Protein AF-A0A3D0LBS7-F1 (afdb_monomer_lite)

Sequence (267 aa):
MDGKKPVWIAVLKYVLGAALISAALIHTALFFISEIQNENATRRTVATLDVTDPLCVLLNHISMRQYNVAIEEIERIQSNANIPSSVKAYLRHFSAYYNEKTGRKKRKSDQTVGALFFIYYASDVKNYLASQKIPESEICGWTEIIPYCCIVDFEENPKNNKSKNKERFNLCEQYLDSFVRGNSSVSEKGANIICLDVQAMCKSNPQKDQYLAQVVSQVDSFRNDFSRQLGEGGTFVRQRNYLENIRTWSVKKKNKSHPGKFPEYIA

Radius of gyration: 24.28 Å; chains: 1; bounding box: 77×58×54 Å

Secondary structure (DSSP, 8-state):
------HHHHHHHHHHHHHHHHHHHHHHHHHHHHHHHHHHHHHHHHTTS----HHHHHHHHHHTT-HHHHHHHHHHHHT-TTS-HHHHHHHHHHHHHHHHHTTSS----S----HHHHHHTHHHHHHHHHHTT--HHHHHHHHTHHHHHHHHTTTT-----HHHHHHHHHHHHHHHHHHTTT-SS--HHHHHHHHHHHHHHHHH-TT-HHHHHHHHHHHHHHHHHTHHHHSTT-S-HHHHHHHHHHHHHHHHHHH-S---PPPPP--

Structure (mmCIF, N/CA/C/O backbone):
data_AF-A0A3D0LBS7-F1
#
_entry.id   AF-A0A3D0LBS7-F1
#
loop_
_atom_site.group_PDB
_atom_site.id
_atom_site.type_symbol
_atom_site.label_atom_id
_atom_site.label_alt_id
_atom_site.label_comp_id
_atom_site.label_asym_id
_atom_site.label_entity_id
_atom_site.label_seq_id
_atom_site.pdbx_PDB_ins_code
_atom_site.Cartn_x
_atom_site.Cartn_y
_atom_site.Cartn_z
_atom_site.occupancy
_atom_site.B_iso_or_equiv
_atom_site.auth_seq_id
_atom_site.auth_comp_id
_atom_site.auth_asym_id
_atom_site.auth_atom_id
_atom_site.pdbx_PDB_model_num
ATOM 1 N N . MET A 1 1 ? 55.088 43.759 30.169 1.00 37.84 1 MET A N 1
ATOM 2 C CA . MET A 1 1 ? 54.337 43.975 28.913 1.00 37.84 1 MET A CA 1
ATOM 3 C C . MET A 1 1 ? 53.028 43.219 29.040 1.00 37.84 1 MET A C 1
ATOM 5 O O . MET A 1 1 ? 52.992 42.022 28.789 1.00 37.84 1 MET A O 1
ATOM 9 N N . ASP A 1 2 ? 51.992 43.895 29.537 1.00 41.34 2 ASP A N 1
ATOM 10 C CA . ASP A 1 2 ? 50.697 43.276 29.825 1.00 41.34 2 ASP A CA 1
ATOM 11 C C . ASP A 1 2 ? 49.879 43.083 28.547 1.00 41.34 2 ASP A C 1
ATOM 13 O O . ASP A 1 2 ? 49.516 44.035 27.853 1.00 41.34 2 ASP A O 1
ATOM 17 N N . GLY A 1 3 ? 49.595 41.816 28.243 1.00 51.38 3 GLY A N 1
ATOM 18 C CA . GLY A 1 3 ? 48.806 41.375 27.101 1.00 51.38 3 GLY A CA 1
ATOM 19 C C . GLY A 1 3 ? 47.325 41.702 27.262 1.00 51.38 3 GLY A C 1
ATOM 20 O O . GLY A 1 3 ? 46.529 40.858 27.674 1.00 51.38 3 GLY A O 1
ATOM 21 N N . LYS A 1 4 ? 46.923 42.916 26.883 1.00 55.88 4 LYS A N 1
ATOM 22 C CA . LYS A 1 4 ? 45.507 43.242 26.681 1.00 55.88 4 LYS A CA 1
ATOM 23 C C . LYS A 1 4 ? 45.050 42.655 25.342 1.00 55.88 4 LYS A C 1
ATOM 25 O O . LYS A 1 4 ? 45.388 43.172 24.281 1.00 55.88 4 LYS A O 1
ATOM 30 N N . LYS A 1 5 ? 44.287 41.554 25.387 1.00 60.12 5 LYS A N 1
ATOM 31 C CA . LYS A 1 5 ? 43.591 41.015 24.204 1.00 60.12 5 LYS A CA 1
ATOM 32 C C . LYS A 1 5 ? 42.670 42.102 23.620 1.00 60.12 5 LYS A C 1
ATOM 34 O O . LYS A 1 5 ? 41.980 42.770 24.392 1.00 60.12 5 LYS A O 1
ATOM 39 N N . PRO A 1 6 ? 42.640 42.296 22.290 1.00 60.94 6 PRO A N 1
ATOM 40 C CA . PRO A 1 6 ? 41.929 43.414 21.684 1.00 60.94 6 PRO A CA 1
ATOM 41 C C . PRO A 1 6 ? 40.413 43.276 21.865 1.00 60.94 6 PRO A C 1
ATOM 43 O O . PRO A 1 6 ? 39.818 42.254 21.519 1.00 60.94 6 PRO A O 1
ATOM 46 N N . VAL A 1 7 ? 39.798 44.344 22.383 1.00 61.47 7 VAL A N 1
ATOM 47 C CA . VAL A 1 7 ? 38.357 44.514 22.665 1.00 61.47 7 VAL A CA 1
ATOM 48 C C . VAL A 1 7 ? 37.470 44.094 21.482 1.00 61.47 7 VAL A C 1
ATOM 50 O O . VAL A 1 7 ? 36.400 43.523 21.675 1.00 61.47 7 VAL A O 1
ATOM 53 N N . TRP A 1 8 ? 37.959 44.266 20.253 1.00 55.12 8 TRP A N 1
ATOM 54 C CA . TRP A 1 8 ? 37.287 43.853 19.019 1.00 55.12 8 TRP A CA 1
ATOM 55 C C . TRP A 1 8 ? 36.959 42.353 18.950 1.00 55.12 8 TRP A C 1
ATOM 57 O O . TRP A 1 8 ? 35.917 41.986 18.416 1.00 55.12 8 TRP A O 1
ATOM 67 N N . ILE A 1 9 ? 37.773 41.476 19.553 1.00 63.25 9 ILE A N 1
ATOM 68 C CA . ILE A 1 9 ? 37.496 40.027 19.594 1.00 63.25 9 ILE A CA 1
ATOM 69 C C . ILE A 1 9 ? 36.310 39.719 20.521 1.00 63.25 9 ILE A C 1
ATOM 71 O O . ILE A 1 9 ? 35.535 38.801 20.249 1.00 63.25 9 ILE A O 1
ATOM 75 N N . ALA A 1 10 ? 36.146 40.476 21.610 1.00 61.91 10 ALA A N 1
ATOM 76 C CA . ALA A 1 10 ? 35.020 40.307 22.528 1.00 61.91 10 ALA A CA 1
ATOM 77 C C . ALA A 1 10 ? 33.705 40.789 21.896 1.00 61.91 10 ALA A C 1
ATOM 79 O O . ALA A 1 10 ? 32.697 40.089 21.981 1.00 61.91 10 ALA A O 1
ATOM 80 N N . VAL A 1 11 ? 33.740 41.922 21.187 1.00 64.12 11 VAL A N 1
ATOM 81 C CA . VAL A 1 11 ? 32.590 42.448 20.433 1.00 64.12 11 VAL A CA 1
ATOM 82 C C . VAL A 1 11 ? 32.170 41.473 19.330 1.00 64.12 11 VAL A C 1
ATOM 84 O O . VAL A 1 11 ? 30.993 41.139 19.225 1.00 64.12 11 VAL A O 1
ATOM 87 N N . LEU A 1 12 ? 33.128 40.934 18.567 1.00 63.06 12 LEU A N 1
ATOM 88 C CA . LEU A 1 12 ? 32.852 39.968 17.501 1.00 63.06 12 LEU A CA 1
ATOM 89 C C . LEU A 1 12 ? 32.171 38.697 18.038 1.00 63.06 12 LEU A C 1
ATOM 91 O O . LEU A 1 12 ? 31.188 38.234 17.464 1.00 63.06 12 LEU A O 1
ATOM 95 N N . LYS A 1 13 ? 32.637 38.163 19.176 1.00 65.69 13 LYS A N 1
ATOM 96 C CA . LYS A 1 13 ? 32.009 37.005 19.837 1.00 65.69 13 LYS A CA 1
ATOM 97 C C . LYS A 1 13 ? 30.583 37.295 20.300 1.00 65.69 13 LYS A C 1
ATOM 99 O O . LYS A 1 13 ? 29.730 36.419 20.188 1.00 65.69 13 LYS A O 1
ATOM 104 N N . TYR A 1 14 ? 30.324 38.501 20.799 1.00 64.56 14 TYR A N 1
ATOM 105 C CA . TYR A 1 14 ? 28.993 38.899 21.254 1.00 64.56 14 TYR A CA 1
ATOM 106 C C . TYR A 1 14 ? 28.011 39.022 20.081 1.00 64.56 14 TYR A C 1
ATOM 108 O O . TYR A 1 14 ? 26.901 38.500 20.148 1.00 64.56 14 TYR A O 1
ATOM 116 N N . VAL A 1 15 ? 28.450 39.624 18.970 1.00 64.06 15 VAL A N 1
ATOM 117 C CA . VAL A 1 15 ? 27.653 39.747 17.737 1.00 64.06 15 VAL A CA 1
ATOM 118 C C . VAL A 1 15 ? 27.351 38.371 17.130 1.00 64.06 15 VAL A C 1
ATOM 120 O O . VAL A 1 15 ? 26.205 38.098 16.780 1.00 64.06 15 VAL A O 1
ATOM 123 N N . LEU A 1 16 ? 28.338 37.468 17.071 1.00 64.56 16 LEU A N 1
ATOM 124 C CA . LEU A 1 16 ? 28.133 36.086 16.611 1.00 64.56 16 LEU A CA 1
ATOM 125 C C . LEU A 1 16 ? 27.196 35.291 17.531 1.00 64.56 16 LEU A C 1
ATOM 127 O O . LEU A 1 16 ? 26.336 34.562 17.041 1.00 64.56 16 LEU A O 1
ATOM 131 N N . GLY A 1 17 ? 27.327 35.446 18.851 1.00 63.62 17 GLY A N 1
ATOM 132 C CA . GLY A 1 17 ? 26.437 34.807 19.822 1.00 63.62 17 GLY A CA 1
ATOM 133 C C . GLY A 1 17 ? 24.986 35.274 19.681 1.00 63.62 17 GLY A C 1
ATOM 134 O O . GLY A 1 17 ? 24.076 34.449 19.627 1.00 63.62 17 GLY A O 1
ATOM 135 N N . ALA A 1 18 ? 24.767 36.584 19.539 1.00 64.69 18 ALA A N 1
ATOM 136 C CA . ALA A 1 18 ? 23.437 37.157 19.332 1.00 64.69 18 ALA A CA 1
ATOM 137 C C . ALA A 1 18 ? 22.804 36.711 18.000 1.00 64.69 18 ALA A C 1
ATOM 139 O O . ALA A 1 18 ? 21.609 36.406 17.954 1.00 64.69 18 ALA A O 1
ATOM 140 N N . ALA A 1 19 ? 23.600 36.606 16.930 1.00 65.25 19 ALA A N 1
ATOM 141 C CA . ALA A 1 19 ? 23.141 36.100 15.638 1.00 65.25 19 ALA A CA 1
ATOM 142 C C . ALA A 1 19 ? 22.725 34.619 15.705 1.00 65.25 19 ALA A C 1
ATOM 144 O O . ALA A 1 19 ? 21.688 34.248 15.157 1.00 65.25 19 ALA A O 1
ATOM 145 N N . LEU A 1 20 ? 23.482 33.782 16.426 1.00 67.31 20 LEU A N 1
ATOM 146 C CA . LEU A 1 20 ? 23.159 32.362 16.621 1.00 67.31 20 LEU A CA 1
ATOM 147 C C . LEU A 1 20 ? 21.874 32.160 17.435 1.00 67.31 20 LEU A C 1
ATOM 149 O O . LEU A 1 20 ? 21.044 31.330 17.067 1.00 67.31 20 LEU A O 1
ATOM 153 N N . ILE A 1 21 ? 21.674 32.940 18.502 1.00 70.12 21 ILE A N 1
ATOM 154 C CA . ILE A 1 21 ? 20.443 32.892 19.309 1.00 70.12 21 ILE A CA 1
ATOM 155 C C . ILE A 1 21 ? 19.236 33.341 18.476 1.00 70.12 21 ILE A C 1
ATOM 157 O O . ILE A 1 21 ? 18.186 32.701 18.509 1.00 70.12 21 ILE A O 1
ATOM 161 N N . SER A 1 22 ? 19.397 34.396 17.673 1.00 70.00 22 SER A N 1
ATOM 162 C CA . SER A 1 22 ? 18.339 34.889 16.784 1.00 70.00 22 SER A CA 1
ATOM 163 C C . SER A 1 22 ? 17.971 33.854 15.716 1.00 70.00 22 SER A C 1
ATOM 165 O O . SER A 1 22 ? 16.792 33.604 15.482 1.00 70.00 22 SER A O 1
ATOM 167 N N . ALA A 1 23 ? 18.962 33.184 15.117 1.00 68.50 23 ALA A N 1
ATOM 168 C CA . ALA A 1 23 ? 18.728 32.105 14.160 1.00 68.50 23 ALA A CA 1
ATOM 169 C C . ALA A 1 23 ? 18.007 30.904 14.798 1.00 68.50 23 ALA A C 1
ATOM 171 O O . ALA A 1 23 ? 17.088 30.352 14.194 1.00 68.50 23 ALA A O 1
ATOM 172 N N . ALA A 1 24 ? 18.365 30.531 16.032 1.00 67.69 24 ALA A N 1
ATOM 173 C CA . ALA A 1 24 ? 17.695 29.460 16.771 1.00 67.69 24 ALA A CA 1
ATOM 174 C C . ALA A 1 24 ? 16.236 29.805 17.120 1.00 67.69 24 ALA A C 1
ATOM 176 O O . ALA A 1 24 ? 15.355 28.950 17.009 1.00 67.69 24 ALA A O 1
ATOM 177 N N . LEU A 1 25 ? 15.956 31.061 17.484 1.00 70.00 25 LEU A N 1
ATOM 178 C CA . LEU A 1 25 ? 14.594 31.545 17.730 1.00 70.00 25 LEU A CA 1
ATOM 179 C C . LEU A 1 25 ? 13.752 31.553 16.450 1.00 70.00 25 LEU A C 1
ATOM 181 O O . LEU A 1 25 ? 12.615 31.090 16.473 1.00 70.00 25 LEU A O 1
ATOM 185 N N . ILE A 1 26 ? 14.318 32.001 15.325 1.00 71.12 26 ILE A N 1
ATOM 186 C CA . ILE A 1 26 ? 13.647 31.968 14.017 1.00 71.12 26 ILE A CA 1
ATOM 187 C C . ILE A 1 26 ? 13.360 30.524 13.595 1.00 71.12 26 ILE A C 1
ATOM 189 O O . ILE A 1 26 ? 12.259 30.230 13.140 1.00 71.12 26 ILE A O 1
ATOM 193 N N . HIS A 1 27 ? 14.312 29.605 13.781 1.00 64.81 27 HIS A N 1
ATOM 194 C CA . HIS A 1 27 ? 14.120 28.194 13.446 1.00 64.81 27 HIS A CA 1
ATOM 195 C C . HIS A 1 27 ? 13.020 27.548 14.299 1.00 64.81 27 HIS A C 1
ATOM 197 O O . HIS A 1 27 ? 12.149 26.865 13.768 1.00 64.81 27 HIS A O 1
ATOM 203 N N . THR A 1 28 ? 13.007 27.832 15.604 1.00 64.94 28 THR A N 1
ATOM 204 C CA . THR A 1 28 ? 11.958 27.369 16.525 1.00 64.94 28 THR A CA 1
ATOM 205 C C . THR A 1 28 ? 10.588 27.952 16.156 1.00 64.94 28 THR A C 1
ATOM 207 O O . THR A 1 28 ? 9.598 27.228 16.124 1.00 64.94 28 THR A O 1
ATOM 210 N N . ALA A 1 29 ? 10.514 29.239 15.807 1.00 60.56 29 ALA A N 1
ATOM 211 C CA . ALA A 1 29 ? 9.271 29.875 15.372 1.00 60.56 29 ALA A CA 1
ATOM 212 C C . ALA A 1 29 ? 8.751 29.289 14.049 1.00 60.56 29 ALA A C 1
ATOM 214 O O . ALA A 1 29 ? 7.560 29.020 13.926 1.00 60.56 29 ALA A O 1
ATOM 215 N N . LEU A 1 30 ? 9.634 29.036 13.078 1.00 61.16 30 LEU A N 1
ATOM 216 C CA . LEU A 1 30 ? 9.278 28.374 11.820 1.00 61.16 30 LEU A CA 1
ATOM 217 C C . LEU A 1 30 ? 8.793 26.937 12.047 1.00 61.16 30 LEU A C 1
ATOM 219 O O . LEU A 1 30 ? 7.842 26.518 11.392 1.00 61.16 30 LEU A O 1
ATOM 223 N N . PHE A 1 31 ? 9.395 26.210 12.993 1.00 66.88 31 PHE A N 1
ATOM 224 C CA . PHE A 1 31 ? 8.938 24.881 13.397 1.00 66.88 31 PHE A CA 1
ATOM 225 C C . PHE A 1 31 ? 7.508 24.926 13.956 1.00 66.88 31 PHE A C 1
ATOM 227 O O . PHE A 1 31 ? 6.638 24.230 13.440 1.00 66.88 31 PHE A O 1
ATOM 234 N N . PHE A 1 32 ? 7.224 25.816 14.914 1.00 58.41 32 PHE A N 1
ATOM 235 C CA . PHE A 1 32 ? 5.872 25.974 15.466 1.00 58.41 32 PHE A CA 1
ATOM 236 C C . PHE A 1 32 ? 4.853 26.458 14.426 1.00 58.41 32 PHE A C 1
ATOM 238 O O . PHE A 1 32 ? 3.722 25.984 14.410 1.00 58.41 32 PHE A O 1
ATOM 245 N N . ILE A 1 33 ? 5.233 27.369 13.523 1.00 61.31 33 ILE A N 1
ATOM 246 C CA . ILE A 1 33 ? 4.356 27.808 12.426 1.00 61.31 33 ILE A CA 1
ATOM 247 C C . ILE A 1 33 ? 4.050 26.636 11.488 1.00 61.31 33 ILE A C 1
ATOM 249 O O . ILE A 1 33 ? 2.899 26.470 11.092 1.00 61.31 33 ILE A O 1
ATOM 253 N N . SER A 1 34 ? 5.043 25.803 11.166 1.00 51.00 34 SER A N 1
ATOM 254 C CA . SER A 1 34 ? 4.849 24.589 10.369 1.00 51.00 34 SER A CA 1
ATOM 255 C C . SER A 1 34 ? 3.929 23.588 11.073 1.00 51.00 34 SER A C 1
ATOM 257 O O . SER A 1 34 ? 3.099 22.964 10.417 1.00 51.00 34 SER A O 1
ATOM 259 N N . GLU A 1 35 ? 4.050 23.439 12.391 1.00 56.78 35 GLU A N 1
ATOM 260 C CA . GLU A 1 35 ? 3.221 22.541 13.201 1.00 56.78 35 GLU A CA 1
ATOM 261 C C . GLU A 1 35 ? 1.763 23.031 13.259 1.00 56.78 35 GLU A C 1
ATOM 263 O O . GLU A 1 35 ? 0.843 22.278 12.946 1.00 56.78 35 GLU A O 1
ATOM 268 N N . ILE A 1 36 ? 1.549 24.332 13.490 1.00 52.81 36 ILE A N 1
ATOM 269 C CA . ILE A 1 36 ? 0.225 24.978 13.470 1.00 52.81 36 ILE A CA 1
ATOM 270 C C . ILE A 1 36 ? -0.402 24.937 12.067 1.00 52.81 36 ILE A C 1
ATOM 272 O O . ILE A 1 36 ? -1.610 24.742 11.921 1.00 52.81 36 ILE A O 1
ATOM 276 N N . GLN A 1 37 ? 0.387 25.130 11.007 1.00 47.88 37 GLN A N 1
ATOM 277 C CA . GLN A 1 37 ? -0.099 25.004 9.631 1.00 47.88 37 GLN A CA 1
ATOM 278 C C . GLN A 1 37 ? -0.490 23.562 9.304 1.00 47.88 37 GLN A C 1
ATOM 280 O O . GLN A 1 37 ? -1.509 23.359 8.646 1.00 47.88 37 GLN A O 1
ATOM 285 N N . ASN A 1 38 ? 0.257 22.576 9.804 1.00 47.78 38 ASN A N 1
ATOM 286 C CA . ASN A 1 38 ? -0.073 21.163 9.652 1.00 47.78 38 ASN A CA 1
ATOM 287 C C . ASN A 1 38 ? -1.357 20.799 10.416 1.00 47.78 38 ASN A C 1
ATOM 289 O O . ASN A 1 38 ? -2.246 20.164 9.852 1.00 47.78 38 ASN A O 1
ATOM 293 N N . GLU A 1 39 ? -1.527 21.273 11.654 1.00 48.91 39 GLU A N 1
ATOM 294 C CA . GLU A 1 39 ? -2.769 21.099 12.422 1.00 48.91 39 GLU A CA 1
ATOM 295 C C . GLU A 1 39 ? -3.977 21.765 11.745 1.00 48.91 39 GLU A C 1
ATOM 297 O O . GLU A 1 39 ? -5.060 21.183 11.678 1.00 48.91 39 GLU A O 1
ATOM 302 N N . ASN A 1 40 ? -3.812 22.969 11.193 1.00 38.88 40 ASN A N 1
ATOM 303 C CA . ASN A 1 40 ? -4.892 23.676 10.502 1.00 38.88 40 ASN A CA 1
ATOM 304 C C . ASN A 1 40 ? -5.228 23.060 9.138 1.00 38.88 40 ASN A C 1
ATOM 306 O O . ASN A 1 40 ? -6.402 23.016 8.765 1.00 38.88 40 ASN A O 1
ATOM 310 N N . ALA A 1 41 ? -4.228 22.564 8.405 1.00 40.41 41 ALA A N 1
ATOM 311 C CA . ALA A 1 41 ? -4.445 21.772 7.200 1.00 40.41 41 ALA A CA 1
ATOM 312 C C . ALA A 1 41 ? -5.220 20.496 7.547 1.00 40.41 41 ALA A C 1
ATOM 314 O O . ALA A 1 41 ? -6.238 20.229 6.921 1.00 40.41 41 ALA A O 1
ATOM 315 N N . THR A 1 42 ? -4.824 19.816 8.626 1.00 44.25 42 THR A N 1
ATOM 316 C CA . THR A 1 42 ? -5.480 18.617 9.165 1.00 44.25 42 THR A CA 1
ATOM 317 C C . THR A 1 42 ? -6.940 18.863 9.534 1.00 44.25 42 THR A C 1
ATOM 319 O O . THR A 1 42 ? -7.812 18.099 9.132 1.00 44.25 42 THR A O 1
ATOM 322 N N . ARG A 1 43 ? -7.251 19.953 10.249 1.00 38.19 43 ARG A N 1
ATOM 323 C CA . ARG A 1 43 ? -8.645 20.299 10.582 1.00 38.19 43 ARG A CA 1
ATOM 324 C C . ARG A 1 43 ? -9.489 20.581 9.337 1.00 38.19 43 ARG A C 1
ATOM 326 O O . ARG A 1 43 ? -10.674 20.266 9.332 1.00 38.19 43 ARG A O 1
ATOM 333 N N . ARG A 1 44 ? -8.899 21.144 8.275 1.00 39.28 44 ARG A N 1
ATOM 334 C CA . ARG A 1 44 ? -9.598 21.415 7.005 1.00 39.28 44 ARG A CA 1
ATOM 335 C C . ARG A 1 44 ? -9.822 20.154 6.165 1.00 39.28 44 ARG A C 1
ATOM 337 O O . ARG A 1 44 ? -10.888 20.032 5.566 1.00 39.28 44 ARG A O 1
ATOM 344 N N . THR A 1 45 ? -8.884 19.206 6.144 1.00 37.56 45 THR A N 1
ATOM 345 C CA . THR A 1 45 ? -9.098 17.898 5.493 1.00 37.56 45 THR A CA 1
ATOM 346 C C . THR A 1 45 ? -10.105 17.041 6.254 1.00 37.56 45 THR A C 1
ATOM 348 O O . THR A 1 45 ? -10.936 16.395 5.628 1.00 37.56 45 THR A O 1
ATOM 351 N N . VAL A 1 46 ? -10.108 17.082 7.591 1.00 39.41 46 VAL A N 1
ATOM 352 C CA . VAL A 1 46 ? -11.122 16.383 8.403 1.00 39.41 46 VAL A CA 1
ATOM 353 C C . VAL A 1 46 ? -12.520 16.987 8.206 1.00 39.41 46 VAL A C 1
ATOM 355 O O . VAL A 1 46 ? -13.494 16.252 8.198 1.00 39.41 46 VAL A O 1
ATOM 358 N N . ALA A 1 47 ? -12.638 18.298 7.974 1.00 37.94 47 ALA A N 1
ATOM 359 C CA . ALA A 1 47 ? -13.929 18.965 7.766 1.00 37.94 47 ALA A CA 1
ATOM 360 C C . ALA A 1 47 ? -14.543 18.784 6.360 1.00 37.94 47 ALA A C 1
ATOM 362 O O . ALA A 1 47 ? -15.679 19.196 6.143 1.00 37.94 47 ALA A O 1
ATOM 363 N N . THR A 1 48 ? -13.808 18.220 5.394 1.00 37.09 48 THR A N 1
ATOM 364 C CA . THR A 1 48 ? -14.302 17.985 4.016 1.00 37.09 48 THR A CA 1
ATOM 365 C C . THR A 1 48 ? -14.734 16.541 3.761 1.00 37.09 48 THR A C 1
ATOM 367 O O . THR A 1 48 ? -15.364 16.260 2.745 1.00 37.09 48 THR A O 1
ATOM 370 N N . LEU A 1 49 ? -14.458 15.646 4.707 1.00 44.62 49 LEU A N 1
ATOM 371 C CA . LEU A 1 49 ? -15.034 14.314 4.793 1.00 44.62 49 LEU A CA 1
ATOM 372 C C . LEU A 1 49 ? -16.137 14.386 5.850 1.00 44.62 49 LEU A C 1
ATOM 374 O O . LEU A 1 49 ? -15.841 14.576 7.025 1.00 44.62 49 LEU A O 1
ATOM 378 N N . ASP A 1 50 ? -17.400 14.245 5.449 1.00 46.47 50 ASP A N 1
ATOM 379 C CA . ASP A 1 50 ? -18.561 14.145 6.352 1.00 46.47 50 ASP A CA 1
ATOM 380 C C . ASP A 1 50 ? -18.554 12.783 7.081 1.00 46.47 50 ASP A C 1
ATOM 382 O O . ASP A 1 50 ? -19.485 11.985 7.009 1.00 46.47 50 ASP A O 1
ATOM 386 N N . VAL A 1 51 ? -17.417 12.441 7.690 1.00 54.72 51 VAL A N 1
ATOM 387 C CA . VAL A 1 51 ? -17.121 11.112 8.210 1.00 54.72 51 VAL A CA 1
ATOM 388 C C . VAL A 1 51 ? -16.937 11.222 9.714 1.00 54.72 51 VAL A C 1
ATOM 390 O O . VAL A 1 51 ? -15.840 11.387 10.241 1.00 54.72 51 VAL A O 1
ATOM 393 N N . THR A 1 52 ? -18.066 11.128 10.413 1.00 68.44 52 THR A N 1
ATOM 394 C CA . THR A 1 52 ? -18.145 11.110 11.879 1.00 68.44 52 THR A CA 1
ATOM 395 C C . THR A 1 52 ? -17.682 9.785 12.493 1.00 68.44 52 THR A C 1
ATOM 397 O O . THR A 1 52 ? -17.642 9.665 13.717 1.00 68.44 52 THR A O 1
ATOM 400 N N . ASP A 1 53 ? -17.380 8.765 11.679 1.00 85.44 53 ASP A N 1
ATOM 401 C CA . ASP A 1 53 ? -16.968 7.451 12.175 1.00 85.44 53 ASP A CA 1
ATOM 402 C C . ASP A 1 53 ? -15.544 7.501 12.781 1.00 85.44 53 ASP A C 1
ATOM 404 O O . ASP A 1 53 ? -14.589 7.895 12.099 1.00 85.44 53 ASP A O 1
ATOM 408 N N . PRO A 1 54 ? -15.363 7.071 14.047 1.00 87.69 54 PRO A N 1
ATOM 409 C CA . PRO A 1 54 ? -14.071 7.138 14.730 1.00 87.69 54 PRO A CA 1
ATOM 410 C C . PRO A 1 54 ? -12.946 6.358 14.042 1.00 87.69 54 PRO A C 1
ATOM 412 O O . PRO A 1 54 ? -11.786 6.765 14.125 1.00 87.69 54 PRO A O 1
ATOM 415 N N . LEU A 1 55 ? -13.253 5.245 13.362 1.00 91.31 55 LEU A N 1
ATOM 416 C CA . LEU A 1 55 ? -12.233 4.471 12.656 1.00 91.31 55 LEU A CA 1
ATOM 417 C C . LEU A 1 55 ? -11.716 5.243 11.444 1.00 91.31 55 LEU A C 1
ATOM 419 O O . LEU A 1 55 ? -10.515 5.248 11.198 1.00 91.31 55 LEU A O 1
ATOM 423 N N . CYS A 1 56 ? -12.589 5.928 10.712 1.00 88.88 56 CYS A N 1
ATOM 424 C CA . CYS A 1 56 ? -12.178 6.726 9.560 1.00 88.88 56 CYS A CA 1
ATOM 425 C C . CYS A 1 56 ? -11.308 7.921 9.965 1.00 88.88 56 CYS A C 1
ATOM 427 O O . CYS A 1 56 ? -10.286 8.176 9.328 1.00 88.88 56 CYS A O 1
ATOM 429 N N . VAL A 1 57 ? -11.647 8.605 11.065 1.00 87.75 57 VAL A N 1
ATOM 430 C CA . VAL A 1 57 ? -10.806 9.674 11.635 1.00 87.75 57 VAL A CA 1
ATOM 431 C C . VAL A 1 57 ? -9.418 9.134 11.987 1.00 87.75 57 VAL A C 1
ATOM 433 O O . VAL A 1 57 ? -8.404 9.702 11.575 1.00 87.75 57 VAL A O 1
ATOM 436 N N . LEU A 1 58 ? -9.358 7.989 12.675 1.00 92.69 58 LEU A N 1
ATOM 437 C CA . LEU A 1 58 ? -8.098 7.315 12.984 1.00 92.69 58 LEU A CA 1
ATOM 438 C C . LEU A 1 58 ? -7.300 6.984 11.712 1.00 92.69 58 LEU A C 1
ATOM 440 O O . LEU A 1 58 ? -6.110 7.291 11.624 1.00 92.69 58 LEU A O 1
ATOM 444 N N . LEU A 1 59 ? -7.935 6.345 10.730 1.00 92.50 59 LEU A N 1
ATOM 445 C CA . LEU A 1 59 ? -7.283 5.965 9.480 1.00 92.50 59 LEU A CA 1
ATOM 446 C C . LEU A 1 59 ? -6.774 7.200 8.724 1.00 92.50 59 LEU A C 1
ATOM 448 O O . LEU A 1 59 ? -5.702 7.147 8.121 1.00 92.50 59 LEU A O 1
ATOM 452 N N . ASN A 1 60 ? -7.468 8.335 8.813 1.00 89.62 60 ASN A N 1
ATOM 453 C CA . ASN A 1 60 ? -7.011 9.586 8.223 1.00 89.62 60 ASN A CA 1
ATOM 454 C C . ASN A 1 60 ? -5.720 10.079 8.893 1.00 89.62 60 ASN A C 1
ATOM 456 O O . ASN A 1 60 ? -4.747 10.371 8.196 1.00 89.62 60 ASN A O 1
ATOM 460 N N . HIS A 1 61 ? -5.656 10.078 10.230 1.00 90.06 61 HIS A N 1
ATOM 461 C CA . HIS A 1 61 ? -4.424 10.404 10.958 1.00 90.06 61 HIS A CA 1
ATOM 462 C C . HIS A 1 61 ? -3.257 9.493 10.560 1.00 90.06 61 HIS A C 1
ATOM 464 O O . HIS A 1 61 ? -2.146 9.978 10.338 1.00 90.06 61 HIS A O 1
ATOM 470 N N . ILE A 1 62 ? -3.508 8.189 10.405 1.00 91.25 62 ILE A N 1
ATOM 471 C CA . ILE A 1 62 ? -2.501 7.232 9.922 1.00 91.25 62 ILE A CA 1
ATOM 472 C C . ILE A 1 62 ? -2.050 7.599 8.502 1.00 91.25 62 ILE A C 1
ATOM 474 O O . ILE A 1 62 ? -0.850 7.646 8.238 1.00 91.25 62 ILE A O 1
ATOM 478 N N . SER A 1 63 ? -2.983 7.924 7.602 1.00 88.75 63 SER A N 1
ATOM 479 C CA . SER A 1 63 ? -2.669 8.286 6.214 1.00 88.75 63 SER A CA 1
ATOM 480 C C . SER A 1 63 ? -1.814 9.554 6.095 1.00 88.75 63 SER A C 1
ATOM 482 O O . SER A 1 63 ? -0.933 9.625 5.241 1.00 88.75 63 SER A O 1
ATOM 484 N N . MET A 1 64 ? -2.005 10.517 7.003 1.00 86.56 64 MET A N 1
ATOM 485 C CA . MET A 1 64 ? -1.209 11.747 7.094 1.00 86.56 64 MET A CA 1
ATOM 486 C C . MET A 1 64 ? 0.080 11.568 7.913 1.00 86.56 64 MET A C 1
ATOM 488 O O . MET A 1 64 ? 0.747 12.551 8.233 1.00 86.56 64 MET A O 1
ATOM 492 N N . ARG A 1 65 ? 0.431 10.327 8.283 1.00 85.62 65 ARG A N 1
ATOM 493 C CA . ARG A 1 65 ? 1.594 9.979 9.118 1.00 85.62 65 ARG A CA 1
ATOM 494 C C . ARG A 1 65 ? 1.601 10.666 10.493 1.00 85.62 65 ARG A C 1
ATOM 496 O O . ARG A 1 65 ? 2.647 10.814 11.124 1.00 85.62 65 ARG A O 1
ATOM 503 N N . GLN A 1 66 ? 0.433 11.044 11.011 1.00 86.75 66 GLN A N 1
ATOM 504 C CA . GLN A 1 66 ? 0.260 11.601 12.356 1.00 86.75 66 GLN A CA 1
ATOM 505 C C . GLN A 1 66 ? 0.172 10.483 13.393 1.00 86.75 66 GLN A C 1
ATOM 507 O O . GLN A 1 66 ? -0.801 10.349 14.135 1.00 86.75 66 GLN A O 1
ATOM 512 N N . TYR A 1 67 ? 1.201 9.642 13.436 1.00 86.00 67 TYR A N 1
ATOM 513 C CA . TYR A 1 67 ? 1.147 8.395 14.185 1.00 86.00 67 TYR A CA 1
ATOM 514 C C . TYR A 1 67 ? 0.989 8.605 15.692 1.00 86.00 67 TYR A C 1
ATOM 516 O O . TYR A 1 67 ? 0.335 7.803 16.336 1.00 86.00 67 TYR A O 1
ATOM 524 N N . ASN A 1 68 ? 1.510 9.690 16.272 1.00 84.88 68 ASN A N 1
ATOM 525 C CA . ASN A 1 68 ? 1.304 9.972 17.702 1.00 84.88 68 ASN A CA 1
ATOM 526 C C . ASN A 1 68 ? -0.182 10.145 18.027 1.00 84.88 68 ASN A C 1
ATOM 528 O O . ASN A 1 68 ? -0.691 9.480 18.923 1.00 84.88 68 ASN A O 1
ATOM 532 N N . VAL A 1 69 ? -0.866 10.969 17.232 1.00 87.94 69 VAL A N 1
ATOM 533 C CA . VAL A 1 69 ? -2.304 11.223 17.358 1.00 87.94 69 VAL A CA 1
ATOM 534 C C . VAL A 1 69 ? -3.083 9.935 17.105 1.00 87.94 69 VAL A C 1
ATOM 536 O O . VAL A 1 69 ? -3.929 9.555 17.904 1.00 87.94 69 VAL A O 1
ATOM 539 N N . ALA A 1 70 ? -2.736 9.197 16.047 1.00 89.25 70 ALA A N 1
ATOM 540 C CA . ALA A 1 70 ? -3.374 7.921 15.739 1.00 89.25 70 ALA A CA 1
ATOM 541 C C . ALA A 1 70 ? -3.261 6.906 16.892 1.00 89.25 70 ALA A C 1
ATOM 543 O O . ALA A 1 70 ? -4.204 6.173 17.169 1.00 89.25 70 ALA A O 1
ATOM 544 N N . ILE A 1 71 ? -2.124 6.854 17.590 1.00 87.44 71 ILE A N 1
ATOM 545 C CA . ILE A 1 71 ? -1.926 5.941 18.723 1.00 87.44 71 ILE A CA 1
ATOM 546 C C . ILE A 1 71 ? -2.825 6.319 19.904 1.00 87.44 71 ILE A C 1
ATOM 548 O O . ILE A 1 71 ? -3.423 5.427 20.503 1.00 87.44 71 ILE A O 1
ATOM 552 N N . GLU A 1 72 ? -2.971 7.610 20.202 1.00 86.44 72 GLU A N 1
ATOM 553 C CA . GLU A 1 72 ? -3.907 8.095 21.226 1.00 86.44 72 GLU A CA 1
ATOM 554 C C . GLU A 1 72 ? -5.366 7.789 20.849 1.00 86.44 72 GLU A C 1
ATOM 556 O O . GLU A 1 72 ? -6.149 7.329 21.681 1.00 86.44 72 GLU A O 1
ATOM 561 N N . GLU A 1 73 ? -5.736 7.961 19.577 1.00 89.44 73 GLU A N 1
ATOM 562 C CA . GLU A 1 73 ? -7.076 7.615 19.089 1.00 89.44 73 GLU A CA 1
ATOM 563 C C . GLU A 1 73 ? -7.352 6.104 19.158 1.00 89.44 73 GLU A C 1
ATOM 565 O O . GLU A 1 73 ? -8.468 5.689 19.476 1.00 89.44 73 GLU A O 1
ATOM 570 N N . ILE A 1 74 ? -6.342 5.251 18.942 1.00 90.81 74 ILE A N 1
ATOM 571 C CA . ILE A 1 74 ? -6.483 3.794 19.104 1.00 90.81 74 ILE A CA 1
ATOM 572 C C . ILE A 1 74 ? -6.872 3.434 20.537 1.00 90.81 74 ILE A C 1
ATOM 574 O O . ILE A 1 74 ? -7.690 2.527 20.720 1.00 90.81 74 ILE A O 1
ATOM 578 N N . GLU A 1 75 ? -6.314 4.120 21.540 1.00 86.44 75 GLU A N 1
ATOM 579 C CA . GLU A 1 75 ? -6.662 3.913 22.950 1.00 86.44 75 GLU A CA 1
ATOM 580 C C . GLU A 1 75 ? -8.124 4.284 23.221 1.00 86.44 75 GLU A C 1
ATOM 582 O O . GLU A 1 75 ? -8.840 3.513 23.863 1.00 86.44 75 GLU A O 1
ATOM 587 N N . ARG A 1 76 ? -8.609 5.392 22.648 1.00 86.81 76 ARG A N 1
ATOM 588 C CA . ARG A 1 76 ? -10.025 5.790 22.738 1.00 86.81 76 ARG A CA 1
ATOM 589 C C . ARG A 1 76 ? -10.952 4.809 22.023 1.00 86.81 76 ARG A C 1
ATOM 591 O O . ARG A 1 76 ? -12.017 4.477 22.532 1.00 86.81 76 ARG A O 1
ATOM 598 N N . ILE A 1 77 ? -10.540 4.276 20.875 1.00 89.12 77 ILE A N 1
ATOM 599 C CA . ILE A 1 77 ? -11.306 3.261 20.140 1.00 89.12 77 ILE A CA 1
ATOM 600 C C . ILE A 1 77 ? -11.456 1.962 20.942 1.00 89.12 77 ILE A C 1
ATOM 602 O O . ILE A 1 77 ? -12.466 1.269 20.790 1.00 89.12 77 ILE A O 1
ATOM 606 N N . GLN A 1 78 ? -10.521 1.629 21.843 1.00 89.44 78 GLN A N 1
ATOM 607 C CA . GLN A 1 78 ? -10.642 0.405 22.646 1.00 89.44 78 GLN A CA 1
ATOM 608 C C . GLN A 1 78 ? -11.920 0.383 23.495 1.00 89.44 78 GLN A C 1
ATOM 610 O O . GLN A 1 78 ? -12.545 -0.676 23.623 1.00 89.44 78 GLN A O 1
ATOM 615 N N . SER A 1 79 ? -12.345 1.533 24.023 1.00 86.19 79 SER A N 1
ATOM 616 C CA . SER A 1 79 ? -13.547 1.649 24.857 1.00 86.19 79 SER A CA 1
ATOM 617 C C . SER A 1 79 ? -14.849 1.795 24.060 1.00 86.19 79 SER A C 1
ATOM 619 O O .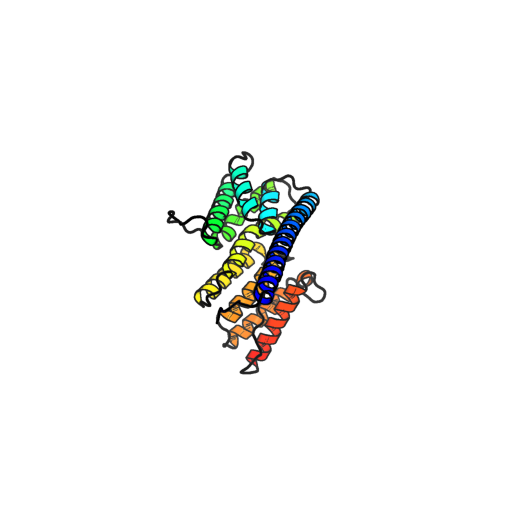 SER A 1 79 ? -15.926 1.687 24.640 1.00 86.19 79 SER A O 1
ATOM 621 N N . ASN A 1 80 ? -14.792 1.970 22.735 1.00 85.88 80 ASN A N 1
ATOM 622 C CA . ASN A 1 80 ? -15.986 2.148 21.909 1.00 85.88 80 ASN A CA 1
ATOM 623 C C . ASN A 1 80 ? -16.748 0.823 21.721 1.00 85.88 80 ASN A C 1
ATOM 625 O O . ASN A 1 80 ? -16.239 -0.102 21.088 1.00 85.88 80 ASN A O 1
ATOM 629 N N . ALA A 1 81 ? -17.972 0.716 22.243 1.00 84.00 81 ALA A N 1
ATOM 630 C CA . ALA A 1 81 ? -18.777 -0.509 22.173 1.00 84.00 81 ALA A CA 1
ATOM 631 C C . ALA A 1 81 ? -19.215 -0.901 20.747 1.00 84.00 81 ALA A C 1
ATOM 633 O O . ALA A 1 81 ? -19.463 -2.078 20.500 1.00 84.00 81 ALA A O 1
ATOM 634 N N . ASN A 1 82 ? -19.267 0.052 19.812 1.00 88.56 82 ASN A N 1
ATOM 635 C CA . ASN A 1 82 ? -19.765 -0.167 18.451 1.00 88.56 82 ASN A CA 1
ATOM 636 C C . ASN A 1 82 ? -18.706 -0.752 17.507 1.00 88.56 82 ASN A C 1
ATOM 638 O O . ASN A 1 82 ? -19.049 -1.273 16.449 1.00 88.56 82 ASN A O 1
ATOM 642 N N . ILE A 1 83 ? -17.425 -0.685 17.880 1.00 91.69 83 ILE A N 1
ATOM 643 C CA . ILE A 1 83 ? -16.330 -1.206 17.057 1.00 91.69 83 ILE A CA 1
ATOM 644 C C . ILE A 1 83 ? -16.085 -2.687 17.407 1.00 91.69 83 ILE A C 1
ATOM 646 O O . ILE A 1 83 ? -15.844 -3.002 18.580 1.00 91.69 83 ILE A O 1
ATOM 650 N N . PRO A 1 84 ? -16.088 -3.605 16.420 1.00 95.00 84 PRO A N 1
ATOM 651 C CA . PRO A 1 84 ? -15.847 -5.026 16.641 1.00 95.00 84 PRO A CA 1
ATOM 652 C C . PRO A 1 84 ? -14.505 -5.316 17.316 1.00 95.00 84 PRO A C 1
ATOM 654 O O . PRO A 1 84 ? -13.499 -4.633 17.105 1.00 95.00 84 PRO A O 1
ATOM 657 N N . SER A 1 85 ? -14.466 -6.394 18.097 1.00 94.06 85 SER A N 1
ATOM 658 C CA . SER A 1 85 ? -13.253 -6.837 18.791 1.00 94.06 85 SER A CA 1
ATOM 659 C C . SER A 1 85 ? -12.106 -7.184 17.834 1.00 94.06 85 SER A C 1
ATOM 661 O O . SER A 1 85 ? -10.950 -6.941 18.190 1.00 94.06 85 SER A O 1
ATOM 663 N N . SER A 1 86 ? -12.401 -7.687 16.628 1.00 94.50 86 SER A N 1
ATOM 664 C CA . SER A 1 86 ? -11.396 -7.977 15.596 1.00 94.50 86 SER A CA 1
ATOM 665 C C . SER A 1 86 ? -10.719 -6.702 15.086 1.00 94.50 86 SER A C 1
ATOM 667 O O . SER A 1 86 ? -9.494 -6.610 15.119 1.00 94.50 86 SER A O 1
ATOM 669 N N . VAL A 1 87 ? -11.493 -5.657 14.771 1.00 95.38 87 VAL A N 1
ATOM 670 C CA . VAL A 1 87 ? -10.964 -4.330 14.405 1.00 95.38 87 VAL A CA 1
ATOM 671 C C . VAL A 1 87 ? -10.129 -3.743 15.545 1.00 95.38 87 VAL A C 1
ATOM 673 O O . VAL A 1 87 ? -9.015 -3.270 15.329 1.00 95.38 87 VAL A O 1
ATOM 676 N N . LYS A 1 88 ? -10.593 -3.839 16.796 1.00 95.06 88 LYS A N 1
ATOM 677 C CA . LYS A 1 88 ? -9.809 -3.384 17.958 1.00 95.06 88 LYS A CA 1
ATOM 678 C C . LYS A 1 88 ? -8.490 -4.141 18.114 1.00 95.06 88 LYS A C 1
ATOM 680 O O . LYS A 1 88 ? -7.481 -3.540 18.482 1.00 95.06 88 LYS A O 1
ATOM 685 N N . ALA A 1 89 ? -8.479 -5.454 17.878 1.00 92.75 89 ALA A N 1
ATOM 686 C CA . ALA A 1 89 ? -7.259 -6.259 17.899 1.00 92.75 89 ALA A CA 1
ATOM 687 C C . ALA A 1 89 ? -6.296 -5.836 16.781 1.00 92.75 89 ALA A C 1
ATOM 689 O O . ALA A 1 89 ? -5.125 -5.576 17.059 1.00 92.75 89 ALA A O 1
ATOM 690 N N . TYR A 1 90 ? -6.805 -5.666 15.561 1.00 94.25 90 TYR A N 1
ATOM 691 C CA . TYR A 1 90 ? -6.053 -5.171 14.410 1.00 94.25 90 TYR A CA 1
ATOM 692 C C . TYR A 1 90 ? -5.352 -3.833 14.710 1.00 94.25 90 TYR A C 1
ATOM 694 O O . TYR A 1 90 ? -4.143 -3.692 14.516 1.00 94.25 90 TYR A O 1
ATOM 702 N N . LEU A 1 91 ? -6.074 -2.878 15.303 1.00 94.25 91 LEU A N 1
ATOM 703 C CA . LEU A 1 91 ? -5.530 -1.576 15.696 1.00 94.25 91 LEU A CA 1
ATOM 704 C C . LEU A 1 91 ? -4.500 -1.656 16.834 1.00 94.25 91 LEU A C 1
ATOM 706 O O . LEU A 1 91 ? -3.483 -0.961 16.803 1.00 94.25 91 LEU A O 1
ATOM 710 N N . ARG A 1 92 ? -4.712 -2.527 17.829 1.00 91.31 92 ARG A N 1
ATOM 711 C CA . ARG A 1 92 ? -3.713 -2.774 18.886 1.00 91.31 92 ARG A CA 1
ATOM 712 C C . ARG A 1 92 ? -2.409 -3.310 18.306 1.00 91.31 92 ARG A C 1
ATOM 714 O O . ARG A 1 92 ? -1.336 -2.872 18.722 1.00 91.31 92 ARG A O 1
ATOM 721 N N . HIS A 1 93 ? -2.490 -4.213 17.330 1.00 90.69 93 HIS A N 1
ATOM 722 C CA . HIS A 1 93 ? -1.310 -4.715 16.633 1.00 90.69 93 HIS A CA 1
ATOM 723 C C . HIS A 1 93 ? -0.592 -3.616 15.854 1.00 90.69 93 HIS A C 1
ATOM 725 O O . HIS A 1 93 ? 0.634 -3.553 15.914 1.00 90.69 93 HIS A O 1
ATOM 731 N N . PHE A 1 94 ? -1.325 -2.709 15.203 1.00 90.69 94 PHE A N 1
ATOM 732 C CA . PHE A 1 94 ? -0.725 -1.549 14.540 1.00 90.69 94 PHE A CA 1
ATOM 733 C C . PHE A 1 94 ? 0.020 -0.649 15.537 1.00 90.69 94 PHE A C 1
ATOM 735 O O . PHE A 1 94 ? 1.177 -0.290 15.310 1.00 90.69 94 PHE A O 1
ATOM 742 N N . SER A 1 95 ? -0.590 -0.366 16.692 1.00 89.12 95 SER A N 1
ATOM 743 C CA . SER A 1 95 ? 0.054 0.418 17.751 1.00 89.12 95 SER A CA 1
ATOM 744 C C . SER A 1 95 ? 1.335 -0.235 18.276 1.00 89.12 95 SER A C 1
ATOM 746 O O . SER A 1 95 ? 2.364 0.427 18.444 1.00 89.12 95 SER A O 1
ATOM 748 N N . ALA A 1 96 ? 1.314 -1.552 18.490 1.00 84.75 96 ALA A N 1
ATOM 749 C CA . ALA A 1 96 ? 2.495 -2.303 18.900 1.00 84.75 96 ALA A CA 1
ATOM 750 C C . ALA A 1 96 ? 3.597 -2.285 17.826 1.00 84.75 96 ALA A C 1
ATOM 752 O O . ALA A 1 96 ? 4.759 -2.035 18.155 1.00 84.75 96 ALA A O 1
ATOM 753 N N . TYR A 1 97 ? 3.229 -2.498 16.557 1.00 84.25 97 TYR A N 1
ATOM 754 C CA . TYR A 1 97 ? 4.137 -2.461 15.409 1.00 84.25 97 TYR A CA 1
ATOM 755 C C . TYR A 1 97 ? 4.862 -1.112 15.307 1.00 84.25 97 TYR A C 1
ATOM 757 O O . TYR A 1 97 ? 6.092 -1.065 15.249 1.00 84.25 97 TYR A O 1
ATOM 765 N N . TYR A 1 98 ? 4.120 -0.003 15.372 1.00 82.75 98 TYR A N 1
ATOM 766 C CA . TYR A 1 98 ? 4.692 1.342 15.293 1.00 82.75 98 TYR A CA 1
ATOM 767 C C . TYR A 1 98 ? 5.614 1.674 16.481 1.00 82.75 98 TYR A C 1
ATOM 769 O O . TYR A 1 98 ? 6.715 2.209 16.305 1.00 82.75 98 TYR A O 1
ATOM 777 N N . ASN A 1 99 ? 5.197 1.335 17.705 1.00 80.38 99 ASN A N 1
ATOM 778 C CA . ASN A 1 99 ? 5.989 1.594 18.912 1.00 80.38 99 ASN A CA 1
ATOM 779 C C . ASN A 1 99 ? 7.318 0.826 18.929 1.00 80.38 99 ASN A C 1
ATOM 781 O O . ASN A 1 99 ? 8.315 1.334 19.449 1.00 80.38 99 ASN A O 1
ATOM 785 N N . GLU A 1 100 ? 7.344 -0.383 18.364 1.00 76.44 100 GLU A N 1
ATOM 786 C CA . GLU A 1 100 ? 8.582 -1.137 18.173 1.00 76.44 100 GLU A CA 1
ATOM 787 C C . GLU A 1 100 ? 9.470 -0.481 17.111 1.00 76.44 100 GLU A C 1
ATOM 789 O O . GLU A 1 100 ? 10.648 -0.229 17.368 1.00 76.44 100 GLU A O 1
ATOM 794 N N . LYS A 1 101 ? 8.903 -0.164 15.940 1.00 72.06 101 LYS A N 1
ATOM 795 C CA . LYS A 1 101 ? 9.616 0.465 14.816 1.00 72.06 101 LYS A CA 1
ATOM 796 C C . LYS A 1 101 ? 10.338 1.750 15.216 1.00 72.06 101 LYS A C 1
ATOM 798 O O . LYS A 1 101 ? 11.461 1.981 14.777 1.00 72.06 101 LYS A O 1
ATOM 803 N N . THR A 1 102 ? 9.710 2.557 16.064 1.00 70.81 102 THR A N 1
ATOM 804 C CA . THR A 1 102 ? 10.240 3.847 16.531 1.00 70.81 102 THR A CA 1
ATOM 805 C C . THR A 1 102 ? 11.107 3.747 17.787 1.00 70.81 102 THR A C 1
ATOM 807 O O . THR A 1 102 ? 11.604 4.761 18.274 1.00 70.81 102 THR A O 1
ATOM 810 N N . GLY A 1 103 ? 11.295 2.546 18.346 1.00 65.06 103 GLY A N 1
ATOM 811 C CA . GLY A 1 103 ? 12.093 2.338 19.557 1.00 65.06 103 GLY A CA 1
ATOM 812 C C . GLY A 1 103 ? 11.477 2.922 20.835 1.00 65.06 103 GLY A C 1
ATOM 813 O O . GLY A 1 103 ? 12.150 2.967 21.865 1.00 65.06 103 GLY A O 1
ATOM 814 N N . ARG A 1 104 ? 10.205 3.344 20.801 1.00 62.62 104 ARG A N 1
ATOM 815 C CA . ARG A 1 104 ? 9.497 3.947 21.946 1.00 62.62 104 ARG A CA 1
ATOM 816 C C . ARG A 1 104 ? 9.215 2.959 23.068 1.00 62.62 104 ARG A C 1
ATOM 818 O O . ARG A 1 104 ? 9.131 3.358 24.226 1.00 62.62 104 ARG A O 1
ATOM 825 N N . LYS A 1 105 ? 9.093 1.669 22.750 1.00 60.12 105 LYS A N 1
ATOM 826 C CA . LYS A 1 105 ? 9.007 0.593 23.745 1.00 60.12 105 LYS A CA 1
ATOM 827 C C . LYS A 1 105 ? 10.007 -0.508 23.392 1.00 60.12 105 LYS A C 1
ATOM 829 O O . LYS A 1 105 ? 9.879 -1.161 22.361 1.00 60.12 105 LYS A O 1
ATOM 834 N N . LYS A 1 106 ? 11.001 -0.738 24.261 1.00 49.81 106 LYS A N 1
ATOM 835 C CA . LYS A 1 106 ? 11.847 -1.943 24.205 1.00 49.81 106 LYS A CA 1
ATOM 836 C C . LYS A 1 106 ? 10.976 -3.154 24.557 1.00 49.81 106 LYS A C 1
ATOM 838 O O . LYS A 1 106 ? 10.286 -3.141 25.574 1.00 49.81 106 LYS A O 1
ATOM 843 N N . ARG A 1 107 ? 10.965 -4.170 23.695 1.00 50.78 107 ARG A N 1
ATOM 844 C CA . ARG A 1 107 ? 10.069 -5.329 23.806 1.00 50.78 107 ARG A CA 1
ATOM 845 C C . ARG A 1 107 ? 10.267 -6.185 25.058 1.00 50.78 107 ARG A C 1
ATOM 847 O O . ARG A 1 107 ? 11.386 -6.363 25.531 1.00 50.78 107 ARG A O 1
ATOM 854 N N . LYS A 1 108 ? 9.155 -6.814 25.466 1.00 39.50 108 LYS A N 1
ATOM 855 C CA . LYS A 1 108 ? 9.088 -8.077 26.226 1.00 39.50 108 LYS A CA 1
ATOM 856 C C . LYS A 1 108 ? 8.097 -9.114 25.648 1.00 39.50 108 LYS A C 1
ATOM 858 O O . LYS A 1 108 ? 7.871 -10.120 26.302 1.00 39.50 108 LYS A O 1
ATOM 863 N N . SER A 1 109 ? 7.482 -8.907 24.476 1.00 45.50 109 SER A N 1
ATOM 864 C CA . SER A 1 109 ? 6.533 -9.891 23.915 1.00 45.50 109 SER A CA 1
ATOM 865 C C . SER A 1 109 ? 7.132 -10.673 22.746 1.00 45.50 109 SER A C 1
ATOM 867 O O . SER A 1 109 ? 7.555 -10.067 21.762 1.00 45.50 109 SER A O 1
ATOM 869 N N . ASP A 1 110 ? 7.071 -12.001 22.832 1.00 42.88 110 ASP A N 1
ATOM 870 C CA . ASP A 1 110 ? 7.619 -12.970 21.867 1.00 42.88 110 ASP A CA 1
ATOM 871 C C . ASP A 1 110 ? 6.873 -13.030 20.517 1.00 42.88 110 ASP A C 1
ATOM 873 O O . ASP A 1 110 ? 7.305 -13.711 19.590 1.00 42.88 110 ASP A O 1
ATOM 877 N N . GLN A 1 111 ? 5.765 -12.300 20.360 1.00 49.84 111 GLN A N 1
ATOM 878 C CA . GLN A 1 111 ? 5.002 -12.255 19.112 1.00 49.84 111 GLN A CA 1
ATOM 879 C C . GLN A 1 111 ? 5.311 -10.983 18.326 1.00 49.84 111 GLN A C 1
ATOM 881 O O . GLN A 1 111 ? 4.798 -9.898 18.609 1.00 49.84 111 GLN A O 1
ATOM 886 N N . THR A 1 112 ? 6.161 -11.133 17.310 1.00 57.38 112 THR A N 1
ATOM 887 C CA . THR A 1 112 ? 6.424 -10.072 16.337 1.00 57.38 112 THR A CA 1
ATOM 888 C C . THR A 1 112 ? 5.354 -10.073 15.265 1.00 57.38 112 THR A C 1
ATOM 890 O O . THR A 1 112 ? 5.380 -10.925 14.383 1.00 57.38 112 THR A O 1
ATOM 893 N N . VAL A 1 113 ? 4.408 -9.136 15.331 1.00 72.12 113 VAL A N 1
ATOM 894 C CA . VAL A 1 113 ? 3.440 -8.948 14.245 1.00 72.12 113 VAL A CA 1
ATOM 895 C C . VAL A 1 113 ? 4.114 -8.171 13.118 1.00 72.12 113 VAL A C 1
ATOM 897 O O . VAL A 1 113 ? 4.507 -7.022 13.304 1.00 72.12 113 VAL A O 1
ATOM 900 N N . GLY A 1 114 ? 4.298 -8.825 11.971 1.00 78.00 114 GLY A N 1
ATOM 901 C CA . GLY A 1 114 ? 4.888 -8.229 10.769 1.00 78.00 114 GLY A CA 1
ATOM 902 C C . GLY A 1 114 ? 3.851 -7.582 9.845 1.00 78.00 114 GLY A C 1
ATOM 903 O O . GLY A 1 114 ? 2.652 -7.793 10.004 1.00 78.00 114 GLY A O 1
ATOM 904 N N . ALA A 1 115 ? 4.319 -6.848 8.828 1.00 84.19 115 ALA A N 1
ATOM 905 C CA . ALA A 1 115 ? 3.465 -6.143 7.860 1.00 84.19 115 ALA A CA 1
ATOM 906 C C . ALA A 1 115 ? 2.424 -7.051 7.171 1.00 84.19 115 ALA A C 1
ATOM 908 O O . ALA A 1 115 ? 1.305 -6.620 6.903 1.00 84.19 115 ALA A O 1
ATOM 909 N N . LEU A 1 116 ? 2.766 -8.326 6.948 1.00 88.56 116 LEU A N 1
ATOM 910 C CA . LEU A 1 116 ? 1.890 -9.317 6.319 1.00 88.56 116 LEU A CA 1
ATOM 911 C C . LEU A 1 116 ? 0.590 -9.566 7.104 1.00 88.56 116 LEU A C 1
ATOM 913 O O . LEU A 1 116 ? -0.447 -9.829 6.504 1.00 88.56 116 LEU A O 1
ATOM 917 N N . PHE A 1 117 ? 0.625 -9.438 8.434 1.00 91.25 117 PHE A N 1
ATOM 918 C CA . PHE A 1 117 ? -0.578 -9.536 9.261 1.00 91.25 117 PHE A CA 1
ATOM 919 C C . PHE A 1 117 ? -1.626 -8.507 8.830 1.00 91.25 117 PHE A C 1
ATOM 921 O O . PHE A 1 117 ? -2.796 -8.838 8.674 1.00 91.25 117 PHE A O 1
ATOM 928 N N . PHE A 1 118 ? -1.203 -7.266 8.587 1.00 93.56 118 PHE A N 1
ATOM 929 C CA . PHE A 1 118 ? -2.131 -6.197 8.241 1.00 93.56 118 PHE A CA 1
ATOM 930 C C . PHE A 1 118 ? -2.778 -6.416 6.874 1.00 93.56 118 PHE A C 1
ATOM 932 O O . PHE A 1 118 ? -3.939 -6.081 6.704 1.00 93.56 118 PHE A O 1
ATOM 939 N N . ILE A 1 119 ? -2.074 -7.049 5.932 1.00 93.94 119 ILE A N 1
ATOM 940 C CA . ILE A 1 119 ? -2.652 -7.444 4.641 1.00 93.94 119 ILE A CA 1
ATOM 941 C C . ILE A 1 119 ? -3.754 -8.492 4.857 1.00 93.94 119 ILE A C 1
ATOM 943 O O . ILE A 1 119 ? -4.883 -8.290 4.419 1.00 93.94 119 ILE A O 1
ATOM 947 N N . TYR A 1 120 ? -3.462 -9.576 5.584 1.00 91.81 120 TYR A N 1
ATOM 948 C CA . TYR A 1 120 ? -4.411 -10.684 5.754 1.00 91.81 120 TYR A CA 1
ATOM 949 C C . TYR A 1 120 ? -5.661 -10.325 6.561 1.00 91.81 120 TYR A C 1
ATOM 951 O O . TYR A 1 120 ? -6.749 -10.804 6.249 1.00 91.81 120 TYR A O 1
ATOM 959 N N . TYR A 1 121 ? -5.517 -9.480 7.579 1.00 93.81 121 TYR A N 1
ATOM 960 C CA . TYR A 1 121 ? -6.619 -9.112 8.472 1.00 93.81 121 TYR A CA 1
ATOM 961 C C . TYR A 1 121 ? -7.278 -7.774 8.106 1.00 93.81 121 TYR A C 1
ATOM 963 O O . TYR A 1 121 ? -8.140 -7.285 8.831 1.00 93.81 121 TYR A O 1
ATOM 971 N N . ALA A 1 122 ? -6.936 -7.179 6.957 1.00 93.50 122 ALA A N 1
ATOM 972 C CA . ALA A 1 122 ? -7.592 -5.963 6.474 1.00 93.50 122 ALA A CA 1
ATOM 973 C C . ALA A 1 122 ? -9.098 -6.155 6.209 1.00 93.50 122 ALA A C 1
ATOM 975 O O . ALA A 1 122 ? -9.870 -5.196 6.259 1.00 93.50 122 ALA A O 1
ATOM 976 N N . SER A 1 123 ? -9.536 -7.394 5.963 1.00 92.31 123 SER A N 1
ATOM 977 C CA . SER A 1 123 ? -10.949 -7.743 5.779 1.00 92.31 123 SER A CA 1
ATOM 978 C C . SER A 1 123 ? -11.813 -7.403 7.000 1.00 92.31 123 SER A C 1
ATOM 980 O O . SER A 1 123 ? -12.971 -7.029 6.828 1.00 92.31 123 SER A O 1
ATOM 982 N N . ASP A 1 124 ? -11.258 -7.434 8.216 1.00 93.25 124 ASP A N 1
ATOM 983 C CA . ASP A 1 124 ? -11.964 -7.011 9.431 1.00 93.25 124 ASP A CA 1
ATOM 984 C C . ASP A 1 124 ? -12.341 -5.524 9.375 1.00 93.25 124 ASP A C 1
ATOM 986 O O . ASP A 1 124 ? -13.475 -5.145 9.677 1.00 93.25 124 ASP A O 1
ATOM 990 N N . VAL A 1 125 ? -11.397 -4.682 8.940 1.00 94.12 125 VAL A N 1
ATOM 991 C CA . VAL A 1 125 ? -11.616 -3.242 8.735 1.00 94.12 125 VAL A CA 1
ATOM 992 C C . VAL A 1 125 ? -12.629 -3.024 7.616 1.00 94.12 125 VAL A C 1
ATOM 994 O O . VAL A 1 125 ? -13.590 -2.281 7.810 1.00 94.12 125 VAL A O 1
ATOM 997 N N . LYS A 1 126 ? -12.472 -3.725 6.486 1.00 93.06 126 LYS A N 1
ATOM 998 C CA . LYS A 1 126 ? -13.403 -3.653 5.352 1.00 93.06 126 LYS A CA 1
ATOM 999 C C . LYS A 1 126 ? -14.844 -3.950 5.778 1.00 93.06 126 LYS A C 1
ATOM 1001 O O . LYS A 1 126 ? -15.746 -3.165 5.495 1.00 93.06 126 LYS A O 1
ATOM 1006 N N . ASN A 1 127 ? -15.053 -5.063 6.477 1.00 93.31 127 ASN A N 1
ATOM 1007 C CA . ASN A 1 127 ? -16.379 -5.514 6.899 1.00 93.31 127 ASN A CA 1
ATOM 1008 C C . ASN A 1 127 ? -17.039 -4.523 7.865 1.00 93.31 127 ASN A C 1
ATOM 1010 O O . ASN A 1 127 ? -18.238 -4.258 7.760 1.00 93.31 127 ASN A O 1
ATOM 1014 N N . TYR A 1 128 ? -16.263 -3.941 8.783 1.00 93.38 128 TYR A N 1
ATOM 1015 C CA . TYR A 1 128 ? -16.785 -2.903 9.665 1.00 93.38 128 TYR A CA 1
ATOM 1016 C C . TYR A 1 128 ? -17.155 -1.637 8.891 1.00 93.38 128 TYR A C 1
ATOM 1018 O O . TYR A 1 128 ? -18.272 -1.152 9.057 1.00 93.38 128 TYR A O 1
ATOM 1026 N N . LEU A 1 129 ? -16.291 -1.131 8.009 1.00 91.12 129 LEU A N 1
ATOM 1027 C CA . LEU A 1 129 ? -16.592 0.075 7.230 1.00 91.12 129 LEU A CA 1
ATOM 1028 C C . LEU A 1 129 ? -17.840 -0.108 6.347 1.00 91.12 129 LEU A C 1
ATOM 1030 O O . LEU A 1 129 ? -18.683 0.786 6.281 1.00 91.12 129 LEU A O 1
ATOM 1034 N N . ALA A 1 130 ? -18.023 -1.297 5.762 1.00 89.88 130 ALA A N 1
ATOM 1035 C CA . ALA A 1 130 ? -19.242 -1.653 5.032 1.00 89.88 130 ALA A CA 1
ATOM 1036 C C . ALA A 1 130 ? -20.496 -1.602 5.923 1.00 89.88 130 ALA A C 1
ATOM 1038 O O . ALA A 1 130 ? -21.545 -1.118 5.495 1.00 89.88 130 ALA A O 1
ATOM 1039 N N . SER A 1 131 ? -20.394 -2.031 7.187 1.00 89.56 131 SER A N 1
ATOM 1040 C CA . SER A 1 131 ? -21.510 -1.951 8.145 1.00 89.56 131 SER A CA 1
ATOM 1041 C C . SER A 1 131 ? -21.898 -0.512 8.519 1.00 89.56 131 SER A C 1
ATOM 1043 O O . SER A 1 131 ? -23.041 -0.270 8.903 1.00 89.56 131 SER A O 1
ATOM 1045 N N . GLN A 1 132 ? -20.983 0.450 8.348 1.00 86.94 132 GLN A N 1
ATOM 1046 C CA . GLN A 1 132 ? -21.219 1.879 8.591 1.00 86.94 132 GLN A CA 1
ATOM 1047 C C . GLN A 1 132 ? -21.837 2.616 7.388 1.00 86.94 132 GLN A C 1
ATOM 1049 O O . GLN A 1 132 ? -21.942 3.839 7.410 1.00 86.94 132 GLN A O 1
ATOM 1054 N N . LYS A 1 133 ? -22.281 1.893 6.344 1.00 82.19 133 LYS A N 1
ATOM 1055 C CA . LYS A 1 133 ? -22.878 2.457 5.113 1.00 82.19 133 LYS A CA 1
ATOM 1056 C C . LYS A 1 133 ? -21.950 3.409 4.345 1.00 82.19 133 LYS A C 1
ATOM 1058 O O . LYS A 1 133 ? -22.424 4.265 3.601 1.00 82.19 133 LYS A O 1
ATOM 1063 N N . ILE A 1 134 ? -20.639 3.244 4.503 1.00 81.06 134 ILE A N 1
ATOM 1064 C CA . ILE A 1 134 ? -19.635 3.956 3.706 1.00 81.06 134 ILE A CA 1
ATOM 1065 C C . ILE A 1 134 ? -19.680 3.409 2.266 1.00 81.06 134 ILE A C 1
ATOM 1067 O O . ILE A 1 134 ? -19.851 2.199 2.089 1.00 81.06 134 ILE A O 1
ATOM 1071 N N . PRO A 1 135 ? -19.545 4.247 1.221 1.00 80.44 135 PRO A N 1
ATOM 1072 C CA . PRO A 1 135 ? -19.526 3.773 -0.162 1.00 80.44 135 PRO A CA 1
ATOM 1073 C C . PRO A 1 135 ? -18.381 2.787 -0.427 1.00 80.44 135 PRO A C 1
ATOM 1075 O O . PRO A 1 135 ? -17.240 3.042 -0.044 1.00 80.44 135 PRO A O 1
ATOM 1078 N N . GLU A 1 136 ? -18.643 1.698 -1.161 1.00 78.50 136 GLU A N 1
ATOM 1079 C CA . GLU A 1 136 ? -17.616 0.688 -1.501 1.00 78.50 136 GLU A CA 1
ATOM 1080 C C . GLU A 1 136 ? -16.393 1.311 -2.198 1.00 78.50 136 GLU A C 1
ATOM 1082 O O . GLU A 1 136 ? -15.258 0.906 -1.952 1.00 78.50 136 GLU A O 1
ATOM 1087 N N . SER A 1 137 ? -16.607 2.357 -3.008 1.00 73.56 137 SER A N 1
ATOM 1088 C CA . SER A 1 137 ? -15.536 3.118 -3.663 1.00 73.56 137 SER A CA 1
ATOM 1089 C C . SER A 1 137 ? -14.559 3.776 -2.684 1.00 73.56 137 SER A C 1
ATOM 1091 O O . SER A 1 137 ? -13.398 3.980 -3.027 1.00 73.56 137 SER A O 1
ATOM 1093 N N . GLU A 1 138 ? -15.010 4.106 -1.474 1.00 78.62 138 GLU A N 1
ATOM 1094 C CA . GLU A 1 138 ? -14.188 4.700 -0.418 1.00 78.62 138 GLU A CA 1
ATOM 1095 C C . GLU A 1 138 ? -13.599 3.633 0.509 1.00 78.62 138 GLU A C 1
ATOM 1097 O O . GLU A 1 138 ? -12.450 3.754 0.940 1.00 78.62 138 GLU A O 1
ATOM 1102 N N . ILE A 1 139 ? -14.351 2.559 0.780 1.00 83.88 139 ILE A N 1
ATOM 1103 C CA . ILE A 1 139 ? -13.936 1.463 1.669 1.00 83.88 139 ILE A CA 1
ATOM 1104 C C . ILE A 1 139 ? -12.592 0.875 1.242 1.00 83.88 139 ILE A C 1
ATOM 1106 O O . ILE A 1 139 ? -11.738 0.637 2.100 1.00 83.88 139 ILE A O 1
ATOM 1110 N N . CYS A 1 140 ? -12.374 0.668 -0.060 1.00 80.12 140 CYS A N 1
ATOM 1111 C CA . CYS A 1 140 ? -11.093 0.173 -0.569 1.00 80.12 140 CYS A CA 1
ATOM 1112 C C . CYS A 1 140 ? -9.939 1.109 -0.173 1.00 80.12 140 CYS A C 1
ATOM 1114 O O . CYS A 1 140 ? -8.977 0.676 0.461 1.00 80.12 140 CYS A O 1
ATOM 1116 N N . GLY A 1 141 ? -10.091 2.415 -0.418 1.00 84.62 141 GLY A N 1
ATOM 1117 C CA . GLY A 1 141 ? -9.072 3.417 -0.095 1.00 84.62 141 GLY A CA 1
ATOM 1118 C C . GLY A 1 141 ? -8.762 3.531 1.402 1.00 84.62 141 GLY A C 1
ATOM 1119 O O . GLY A 1 141 ? -7.603 3.773 1.762 1.00 84.62 141 GLY A O 1
ATOM 1120 N N . TRP A 1 142 ? -9.771 3.329 2.259 1.00 89.19 142 TRP A N 1
ATOM 1121 C CA . TRP A 1 142 ? -9.628 3.283 3.718 1.00 89.19 142 TRP A CA 1
ATOM 1122 C C . TRP A 1 142 ? -8.923 2.010 4.195 1.00 89.19 142 TRP A C 1
ATOM 1124 O O . TRP A 1 142 ? -7.980 2.068 4.985 1.00 89.19 142 TRP A O 1
ATOM 1134 N N . THR A 1 143 ? -9.346 0.860 3.675 1.00 91.81 143 THR A N 1
ATOM 1135 C CA . THR A 1 143 ? -8.820 -0.463 4.045 1.00 91.81 143 THR A CA 1
ATOM 1136 C C . THR A 1 143 ? -7.340 -0.606 3.675 1.00 91.81 143 THR A C 1
ATOM 1138 O O . THR A 1 143 ? -6.563 -1.228 4.398 1.00 91.81 143 THR A O 1
ATOM 1141 N N . GLU A 1 144 ? -6.921 0.039 2.588 1.00 93.75 144 GLU A N 1
ATOM 1142 C CA . GLU A 1 144 ? -5.543 0.035 2.102 1.00 93.75 144 GLU A CA 1
ATOM 1143 C C . GLU A 1 144 ? -4.552 0.826 2.979 1.00 93.75 144 GLU A C 1
ATOM 1145 O O . GLU A 1 144 ? -3.346 0.615 2.845 1.00 93.75 144 GLU A O 1
ATOM 1150 N N . ILE A 1 145 ? -5.009 1.731 3.861 1.00 93.81 145 ILE A N 1
ATOM 1151 C CA . ILE A 1 145 ? -4.138 2.681 4.586 1.00 93.81 145 ILE A CA 1
ATOM 1152 C C . ILE A 1 145 ? -3.109 1.982 5.470 1.00 93.81 145 ILE A C 1
ATOM 1154 O O . ILE A 1 145 ? -1.913 2.222 5.319 1.00 93.81 145 ILE A O 1
ATOM 1158 N N . ILE A 1 146 ? -3.555 1.136 6.400 1.00 94.19 146 ILE A N 1
ATOM 1159 C CA . ILE A 1 146 ? -2.650 0.506 7.370 1.00 94.19 146 ILE A CA 1
ATOM 1160 C C . ILE A 1 146 ? -1.664 -0.450 6.676 1.00 94.19 146 ILE A C 1
ATOM 1162 O O . ILE A 1 146 ? -0.462 -0.306 6.917 1.00 94.19 146 ILE A O 1
ATOM 1166 N N . PRO A 1 147 ? -2.101 -1.364 5.782 1.00 93.88 147 PRO A N 1
ATOM 1167 C CA . PRO A 1 147 ? -1.173 -2.218 5.044 1.00 93.88 147 PRO A CA 1
ATOM 1168 C C . PRO A 1 147 ? -0.146 -1.408 4.243 1.00 93.88 147 PRO A C 1
ATOM 1170 O O . PRO A 1 147 ? 1.046 -1.705 4.305 1.00 93.88 147 PRO A O 1
ATOM 1173 N N . TYR A 1 148 ? -0.583 -0.341 3.561 1.00 93.12 148 TYR A N 1
ATOM 1174 C CA . TYR A 1 148 ? 0.304 0.561 2.826 1.00 93.12 148 TYR A CA 1
ATOM 1175 C C . TYR A 1 148 ? 1.366 1.191 3.733 1.00 93.12 148 TYR A C 1
ATOM 1177 O O . TYR A 1 148 ? 2.558 1.077 3.446 1.00 93.12 148 TYR A O 1
ATOM 1185 N N . CYS A 1 149 ? 0.957 1.801 4.851 1.00 90.25 149 CYS A N 1
ATOM 1186 C CA . CYS A 1 149 ? 1.875 2.422 5.807 1.00 90.25 149 CYS A CA 1
ATOM 1187 C C . CYS A 1 149 ? 2.904 1.413 6.332 1.00 90.25 149 CYS A C 1
ATOM 1189 O O . CYS A 1 149 ? 4.099 1.696 6.344 1.00 90.25 149 CYS A O 1
ATOM 1191 N N . CYS A 1 150 ? 2.472 0.202 6.694 1.00 87.75 150 CYS A N 1
ATOM 1192 C CA . CYS A 1 150 ? 3.375 -0.835 7.188 1.00 87.75 150 CYS A CA 1
ATOM 1193 C C . CYS A 1 150 ? 4.420 -1.273 6.148 1.00 87.75 150 CYS A C 1
ATOM 1195 O O . CYS A 1 150 ? 5.556 -1.563 6.535 1.00 87.75 150 CYS A O 1
ATOM 1197 N N . ILE A 1 151 ? 4.058 -1.311 4.858 1.00 88.06 151 ILE A N 1
ATOM 1198 C CA . ILE A 1 151 ? 4.975 -1.643 3.757 1.00 88.06 151 ILE A CA 1
ATOM 1199 C C . ILE A 1 151 ? 5.927 -0.482 3.456 1.00 88.06 151 ILE A C 1
ATOM 1201 O O . ILE A 1 151 ? 7.121 -0.716 3.294 1.00 88.06 151 ILE A O 1
ATOM 1205 N N . VAL A 1 152 ? 5.444 0.760 3.389 1.00 83.88 152 VAL A N 1
ATOM 1206 C CA . VAL A 1 152 ? 6.307 1.921 3.107 1.00 83.88 152 VAL A CA 1
ATOM 1207 C C . VAL A 1 152 ? 7.288 2.154 4.249 1.00 83.88 152 VAL A C 1
ATOM 1209 O O . VAL A 1 152 ? 8.485 2.285 4.016 1.00 83.88 152 VAL A O 1
ATOM 1212 N N . ASP A 1 153 ? 6.834 2.081 5.498 1.00 72.06 153 ASP A N 1
ATOM 1213 C CA . ASP A 1 153 ? 7.708 2.276 6.656 1.00 72.06 153 ASP A CA 1
ATOM 1214 C C . ASP A 1 153 ? 8.709 1.115 6.832 1.00 72.06 153 ASP A C 1
ATOM 1216 O O . ASP A 1 153 ? 9.689 1.241 7.572 1.00 72.06 153 ASP A O 1
ATOM 1220 N N . PHE A 1 154 ? 8.543 -0.018 6.130 1.00 63.94 154 PHE A N 1
ATOM 1221 C CA . PHE A 1 154 ? 9.592 -1.038 5.990 1.00 63.94 154 PHE A CA 1
ATOM 1222 C C . PHE A 1 154 ? 10.867 -0.463 5.333 1.00 63.94 154 PHE A C 1
ATOM 1224 O O . PHE A 1 154 ? 11.965 -0.917 5.669 1.00 63.94 154 PHE A O 1
ATOM 1231 N N . GLU A 1 155 ? 10.750 0.560 4.473 1.00 52.56 155 GLU A N 1
ATOM 1232 C CA . GLU A 1 155 ? 11.867 1.172 3.738 1.00 52.56 155 GLU A CA 1
ATOM 1233 C C . GLU A 1 155 ? 12.846 1.981 4.585 1.00 52.56 155 GLU A C 1
ATOM 1235 O O . GLU A 1 155 ? 14.030 2.001 4.249 1.00 52.56 155 GLU A O 1
ATOM 1240 N N . GLU A 1 156 ? 12.415 2.626 5.673 1.00 50.94 156 GLU A N 1
ATOM 1241 C CA . GLU A 1 156 ? 13.230 3.650 6.358 1.00 50.94 156 GLU A CA 1
ATOM 1242 C C . GLU A 1 156 ? 14.499 3.116 7.058 1.00 50.94 156 GLU A C 1
ATOM 1244 O O . GLU A 1 156 ? 15.204 3.859 7.736 1.00 50.94 156 GLU A O 1
ATOM 1249 N N . ASN A 1 157 ? 14.850 1.834 6.896 1.00 45.12 157 ASN A N 1
ATOM 1250 C CA . ASN A 1 157 ? 16.068 1.260 7.463 1.00 45.12 157 ASN A CA 1
ATOM 1251 C C . ASN A 1 157 ? 17.072 0.838 6.356 1.00 45.12 157 ASN A C 1
ATOM 1253 O O . ASN A 1 157 ? 17.095 -0.334 5.950 1.00 45.12 157 ASN A O 1
ATOM 1257 N N . PRO A 1 158 ? 17.935 1.769 5.889 1.00 41.31 158 PRO A N 1
ATOM 1258 C CA . PRO A 1 158 ? 18.595 1.780 4.573 1.00 41.31 158 PRO A CA 1
ATOM 1259 C C . PRO A 1 158 ? 19.791 0.829 4.415 1.00 41.31 158 PRO A C 1
ATOM 1261 O O . PRO A 1 158 ? 20.562 0.935 3.458 1.00 41.31 158 PRO A O 1
ATOM 1264 N N . LYS A 1 159 ? 19.998 -0.127 5.326 1.00 47.81 159 LYS A N 1
ATOM 1265 C CA . LYS A 1 159 ? 21.093 -1.093 5.162 1.00 47.81 159 LYS A CA 1
ATOM 1266 C C . LYS A 1 159 ? 20.714 -2.131 4.105 1.00 47.81 159 LYS A C 1
ATOM 1268 O O . LYS A 1 159 ? 20.029 -3.106 4.412 1.00 47.81 159 LYS A O 1
ATOM 1273 N N . ASN A 1 160 ? 21.173 -1.866 2.877 1.00 50.50 160 ASN A N 1
ATOM 1274 C CA . ASN A 1 160 ? 21.251 -2.736 1.699 1.00 50.50 160 ASN A CA 1
ATOM 1275 C C . ASN A 1 160 ? 21.406 -4.215 2.075 1.00 50.50 160 ASN A C 1
ATOM 1277 O O . ASN A 1 160 ? 22.514 -4.730 2.218 1.00 50.50 160 ASN A O 1
ATOM 1281 N N . ASN A 1 161 ? 20.287 -4.915 2.215 1.00 60.16 161 ASN A N 1
ATOM 1282 C CA . ASN A 1 161 ? 20.293 -6.345 2.445 1.00 60.16 161 ASN A CA 1
ATOM 1283 C C . ASN A 1 161 ? 19.384 -6.982 1.398 1.00 60.16 161 ASN A C 1
ATOM 1285 O O . ASN A 1 161 ? 18.185 -6.709 1.373 1.00 60.16 161 ASN A O 1
ATOM 1289 N N . LYS A 1 162 ? 19.949 -7.819 0.518 1.00 61.94 162 LYS A N 1
ATOM 1290 C CA . LYS A 1 162 ? 19.190 -8.540 -0.522 1.00 61.94 162 LYS A CA 1
ATOM 1291 C C . LYS A 1 162 ? 17.983 -9.279 0.068 1.00 61.94 162 LYS A C 1
ATOM 1293 O O . LYS A 1 162 ? 16.937 -9.334 -0.570 1.00 61.94 162 LYS A O 1
ATOM 1298 N N . SER A 1 163 ? 18.108 -9.771 1.305 1.00 65.50 163 SER A N 1
ATOM 1299 C CA . SER A 1 163 ? 17.010 -10.400 2.047 1.00 65.50 163 SER A CA 1
ATOM 1300 C C . SER A 1 163 ? 15.805 -9.474 2.237 1.00 65.50 163 SER A C 1
ATOM 1302 O O . SER A 1 163 ? 14.675 -9.916 2.067 1.00 65.50 163 SER A O 1
ATOM 1304 N N . LYS A 1 164 ? 16.031 -8.185 2.528 1.00 72.62 164 LYS A N 1
ATOM 1305 C CA . LYS A 1 164 ? 14.955 -7.204 2.734 1.00 72.62 164 LYS A CA 1
ATOM 1306 C C . LYS A 1 164 ? 14.234 -6.860 1.433 1.00 72.62 164 LYS A C 1
ATOM 1308 O O . LYS A 1 164 ? 13.029 -6.668 1.447 1.00 72.62 164 LYS A O 1
ATOM 1313 N N . ASN A 1 165 ? 14.943 -6.822 0.303 1.00 73.75 165 ASN A N 1
ATOM 1314 C CA . ASN A 1 165 ? 14.304 -6.581 -0.995 1.00 73.75 165 ASN A CA 1
ATOM 1315 C C . ASN A 1 165 ? 13.409 -7.753 -1.413 1.00 73.75 165 ASN A C 1
ATOM 1317 O O . ASN A 1 165 ? 12.326 -7.523 -1.936 1.00 73.75 165 ASN A O 1
ATOM 1321 N N . LYS A 1 166 ? 13.828 -8.996 -1.136 1.00 79.62 166 LYS A N 1
ATOM 1322 C CA . LYS A 1 166 ? 12.996 -10.184 -1.368 1.00 79.62 166 LYS A CA 1
ATOM 1323 C C . LYS A 1 166 ? 11.749 -10.186 -0.480 1.00 79.62 166 LYS A C 1
ATOM 1325 O O . LYS A 1 166 ? 10.658 -10.451 -0.964 1.00 79.62 166 LYS A O 1
ATOM 1330 N N . GLU A 1 167 ? 11.909 -9.876 0.804 1.00 81.81 167 GLU A N 1
ATOM 1331 C CA . GLU A 1 167 ? 10.783 -9.756 1.737 1.00 81.81 167 GLU A CA 1
ATOM 1332 C C . GLU A 1 167 ? 9.813 -8.651 1.308 1.00 81.81 167 GLU A C 1
ATOM 1334 O O . GLU A 1 167 ? 8.607 -8.866 1.275 1.00 81.81 167 GLU A O 1
ATOM 1339 N N . ARG A 1 168 ? 10.339 -7.500 0.883 1.00 82.69 168 ARG A N 1
ATOM 1340 C CA . ARG A 1 168 ? 9.535 -6.404 0.349 1.00 82.69 168 ARG A CA 1
ATOM 1341 C C . ARG A 1 168 ? 8.776 -6.792 -0.911 1.00 82.69 168 ARG A C 1
ATOM 1343 O O . ARG A 1 168 ? 7.598 -6.479 -0.997 1.00 82.69 168 ARG A O 1
ATOM 1350 N N . PHE A 1 169 ? 9.437 -7.445 -1.864 1.00 86.50 169 PHE A N 1
ATOM 1351 C CA . PHE A 1 169 ? 8.787 -7.941 -3.076 1.00 86.50 169 PHE A CA 1
ATOM 1352 C C . PHE A 1 169 ? 7.617 -8.860 -2.711 1.00 86.50 169 PHE A C 1
ATOM 1354 O O . PHE A 1 169 ? 6.498 -8.630 -3.144 1.00 86.50 169 PHE A O 1
ATOM 1361 N N . ASN A 1 170 ? 7.836 -9.809 -1.795 1.00 88.88 170 ASN A N 1
ATOM 1362 C CA . ASN A 1 170 ? 6.764 -10.678 -1.312 1.00 88.88 170 ASN A CA 1
ATOM 1363 C C . ASN A 1 170 ? 5.614 -9.892 -0.658 1.00 88.88 170 ASN A C 1
ATOM 1365 O O . ASN A 1 170 ? 4.456 -10.218 -0.883 1.00 88.88 170 ASN A O 1
ATOM 1369 N N . LEU A 1 171 ? 5.906 -8.871 0.154 1.00 91.31 171 LEU A N 1
ATOM 1370 C CA . LEU A 1 171 ? 4.872 -8.030 0.769 1.00 91.31 171 LEU A CA 1
ATOM 1371 C C . LEU A 1 171 ? 4.091 -7.216 -0.272 1.00 91.31 171 LEU A C 1
ATOM 1373 O O . LEU A 1 171 ? 2.877 -7.082 -0.139 1.00 91.31 171 LEU A O 1
ATOM 1377 N N . CYS A 1 172 ? 4.770 -6.685 -1.292 1.00 93.06 172 CYS A N 1
ATOM 1378 C CA . CYS A 1 172 ? 4.124 -5.941 -2.371 1.00 93.06 172 CYS A CA 1
ATOM 1379 C C . CYS A 1 172 ? 3.232 -6.866 -3.200 1.00 93.06 172 CYS A C 1
ATOM 1381 O O . CYS A 1 172 ? 2.069 -6.540 -3.382 1.00 93.06 172 CYS A O 1
ATOM 1383 N N . GLU A 1 173 ? 3.716 -8.040 -3.607 1.00 93.12 173 GLU A N 1
ATOM 1384 C CA . GLU A 1 173 ? 2.910 -9.036 -4.325 1.00 93.12 173 GLU A CA 1
ATOM 1385 C C . GLU A 1 173 ? 1.639 -9.407 -3.552 1.00 93.12 173 GLU A C 1
ATOM 1387 O O . GLU A 1 173 ? 0.543 -9.322 -4.097 1.00 93.12 173 GLU A O 1
ATOM 1392 N N . GLN A 1 174 ? 1.760 -9.704 -2.253 1.00 94.56 174 GLN A N 1
ATOM 1393 C CA . GLN A 1 174 ? 0.603 -10.031 -1.409 1.00 94.56 174 GLN A CA 1
ATOM 1394 C C . GLN A 1 174 ? -0.386 -8.865 -1.288 1.00 94.56 174 GLN A C 1
ATOM 1396 O O . GLN A 1 174 ? -1.601 -9.067 -1.284 1.00 94.56 174 GLN A O 1
ATOM 1401 N N . TYR A 1 175 ? 0.115 -7.630 -1.209 1.00 95.19 175 TYR A N 1
ATOM 1402 C CA . TYR A 1 175 ? -0.732 -6.440 -1.229 1.00 95.19 175 TYR A CA 1
ATOM 1403 C C . TYR A 1 175 ? -1.448 -6.294 -2.576 1.00 95.19 175 TYR A C 1
ATOM 1405 O O . TYR A 1 175 ? -2.650 -6.035 -2.613 1.00 95.19 175 TYR A O 1
ATOM 1413 N N . LEU A 1 176 ? -0.728 -6.466 -3.687 1.00 95.06 176 LEU A N 1
ATOM 1414 C CA . LEU A 1 176 ? -1.282 -6.334 -5.030 1.00 95.06 176 LEU A CA 1
ATOM 1415 C C . LEU A 1 176 ? -2.367 -7.382 -5.282 1.00 95.06 176 LEU A C 1
ATOM 1417 O O . LEU A 1 176 ? -3.422 -7.022 -5.795 1.00 95.06 176 LEU A O 1
ATOM 1421 N N . ASP A 1 177 ? -2.153 -8.631 -4.869 1.00 94.75 177 ASP A N 1
ATOM 1422 C CA . ASP A 1 177 ? -3.163 -9.695 -4.932 1.00 94.75 177 ASP A CA 1
ATOM 1423 C C . ASP A 1 177 ? -4.407 -9.373 -4.098 1.00 94.75 177 ASP A C 1
ATOM 1425 O O . ASP A 1 177 ? -5.524 -9.674 -4.510 1.00 94.75 177 ASP A O 1
ATOM 1429 N N . SER A 1 178 ? -4.224 -8.738 -2.939 1.00 92.38 178 SER A N 1
ATOM 1430 C CA . SER A 1 178 ? -5.321 -8.474 -2.001 1.00 92.38 178 SER A CA 1
ATOM 1431 C C . SER A 1 178 ? -6.151 -7.236 -2.355 1.00 92.38 178 SER A C 1
ATOM 1433 O O . SER A 1 178 ? -7.347 -7.206 -2.066 1.00 92.38 178 SER A O 1
ATOM 1435 N N . PHE A 1 179 ? -5.537 -6.202 -2.943 1.00 92.25 179 PHE A N 1
ATOM 1436 C CA . PHE A 1 179 ? -6.168 -4.881 -3.089 1.00 92.25 179 PHE A CA 1
ATOM 1437 C C . PHE A 1 179 ? -6.189 -4.323 -4.515 1.00 92.25 179 PHE A C 1
ATOM 1439 O O . PHE A 1 179 ? -6.938 -3.387 -4.785 1.00 92.25 179 PHE A O 1
ATOM 1446 N N . VAL A 1 180 ? -5.375 -4.845 -5.436 1.00 92.69 180 VAL A N 1
ATOM 1447 C CA . VAL A 1 180 ? -5.168 -4.215 -6.752 1.00 92.69 180 VAL A CA 1
ATOM 1448 C C . VAL A 1 180 ? -5.596 -5.124 -7.899 1.00 92.69 180 VAL A C 1
ATOM 1450 O O . VAL A 1 180 ? -6.374 -4.710 -8.759 1.00 92.69 180 VAL A O 1
ATOM 1453 N N . ARG A 1 181 ? -5.094 -6.359 -7.940 1.00 90.12 181 ARG A N 1
ATOM 1454 C CA . ARG A 1 181 ? -5.370 -7.316 -9.015 1.00 90.12 181 ARG A CA 1
ATOM 1455 C C . ARG A 1 181 ? -6.852 -7.701 -9.003 1.00 90.12 181 ARG A C 1
ATOM 1457 O O . ARG A 1 181 ? -7.427 -7.975 -7.958 1.00 90.12 181 ARG A O 1
ATOM 1464 N N . GLY A 1 182 ? -7.468 -7.705 -10.184 1.00 85.94 182 GLY A N 1
ATOM 1465 C CA . GLY A 1 182 ? -8.901 -7.976 -10.357 1.00 85.94 182 GLY A CA 1
ATOM 1466 C C . GLY A 1 182 ? -9.809 -6.744 -10.268 1.00 85.94 182 GLY A C 1
ATOM 1467 O O . GLY A 1 182 ? -10.982 -6.845 -10.620 1.00 85.94 182 GLY A O 1
ATOM 1468 N N . ASN A 1 183 ? -9.283 -5.577 -9.877 1.00 85.69 183 ASN A N 1
ATOM 1469 C CA . ASN A 1 183 ? -10.041 -4.326 -9.868 1.00 85.69 183 ASN A CA 1
ATOM 1470 C C . ASN A 1 183 ? -9.927 -3.577 -11.204 1.00 85.69 183 ASN A C 1
ATOM 1472 O O . ASN A 1 183 ? -8.901 -3.623 -11.877 1.00 85.69 183 ASN A O 1
ATOM 1476 N N . SER A 1 184 ? -10.967 -2.820 -11.571 1.00 85.38 184 SER A N 1
ATOM 1477 C CA . SER A 1 184 ? -10.978 -1.976 -12.781 1.00 85.38 184 SER A CA 1
ATOM 1478 C C . SER A 1 184 ? -10.210 -0.657 -12.630 1.00 85.38 184 SER A C 1
ATOM 1480 O O . SER A 1 184 ? -10.050 0.097 -13.588 1.00 85.38 184 SER A O 1
ATOM 1482 N N . SER A 1 185 ? -9.816 -0.318 -11.406 1.00 89.00 185 SER A N 1
ATOM 1483 C CA . SER A 1 185 ? -9.138 0.925 -11.053 1.00 89.00 185 SER A CA 1
ATOM 1484 C C . SER A 1 185 ? -8.175 0.680 -9.907 1.00 89.00 185 SER A C 1
ATOM 1486 O O . SER A 1 185 ? -8.461 -0.128 -9.026 1.00 89.00 185 SER A O 1
ATOM 1488 N N . VAL A 1 186 ? -7.081 1.436 -9.887 1.00 91.50 186 VAL A N 1
ATOM 1489 C CA . VAL A 1 186 ? -6.108 1.422 -8.795 1.00 91.50 186 VAL A CA 1
ATOM 1490 C C . VAL A 1 186 ? -6.210 2.711 -7.980 1.00 91.50 186 VAL A C 1
ATOM 1492 O O . VAL A 1 186 ? -6.464 3.781 -8.539 1.00 91.50 186 VAL A O 1
ATOM 1495 N N . SER A 1 187 ? -6.033 2.611 -6.663 1.00 91.69 187 SER A N 1
ATOM 1496 C CA . SER A 1 187 ? -5.909 3.762 -5.765 1.00 91.69 187 SER A CA 1
ATOM 1497 C C . SER A 1 187 ? -4.513 4.400 -5.885 1.00 91.69 187 SER A C 1
ATOM 1499 O O . SER A 1 187 ? -3.599 3.822 -6.478 1.00 91.69 187 SER A O 1
ATOM 1501 N N . GLU A 1 188 ? -4.298 5.573 -5.282 1.00 91.12 188 GLU A N 1
ATOM 1502 C CA . GLU A 1 188 ? -2.948 6.154 -5.208 1.00 91.12 188 GLU A CA 1
ATOM 1503 C C . GLU A 1 188 ? -1.982 5.248 -4.420 1.00 91.12 188 GLU A C 1
ATOM 1505 O O . GLU A 1 188 ? -0.836 5.058 -4.824 1.00 91.12 188 GLU A O 1
ATOM 1510 N N . LYS A 1 189 ? -2.455 4.617 -3.337 1.00 92.94 189 LYS A N 1
ATOM 1511 C CA . LYS A 1 189 ? -1.652 3.688 -2.525 1.00 92.94 189 LYS A CA 1
ATOM 1512 C C . LYS A 1 189 ? -1.272 2.449 -3.327 1.00 92.94 189 LYS A C 1
ATOM 1514 O O . LYS A 1 189 ? -0.100 2.078 -3.350 1.00 92.94 189 LYS A O 1
ATOM 1519 N N . GLY A 1 190 ? -2.224 1.874 -4.059 1.00 94.06 190 GLY A N 1
ATOM 1520 C CA . GLY A 1 190 ? -1.970 0.774 -4.984 1.00 94.06 190 GLY A CA 1
ATOM 1521 C C . GLY A 1 190 ? -0.968 1.153 -6.075 1.00 94.06 190 GLY A C 1
ATOM 1522 O O . GLY A 1 190 ? -0.029 0.403 -6.330 1.00 94.06 190 GLY A O 1
ATOM 1523 N N . ALA A 1 191 ? -1.088 2.349 -6.660 1.00 94.94 191 ALA A N 1
ATOM 1524 C CA . ALA A 1 191 ? -0.141 2.846 -7.657 1.00 94.94 191 ALA A CA 1
ATOM 1525 C C . ALA A 1 191 ? 1.279 3.016 -7.085 1.00 94.94 191 ALA A C 1
ATOM 1527 O O . ALA A 1 191 ? 2.266 2.708 -7.761 1.00 94.94 191 ALA A O 1
ATOM 1528 N N . ASN A 1 192 ? 1.397 3.453 -5.829 1.00 94.50 192 ASN A N 1
ATOM 1529 C CA . ASN A 1 192 ? 2.678 3.536 -5.130 1.00 94.50 192 ASN A CA 1
ATOM 1530 C C . ASN A 1 192 ? 3.262 2.139 -4.884 1.00 94.50 192 ASN A C 1
ATOM 1532 O O . ASN A 1 192 ? 4.437 1.920 -5.172 1.00 94.50 192 ASN A O 1
ATOM 1536 N N . ILE A 1 193 ? 2.455 1.173 -4.427 1.00 95.00 193 ILE A N 1
ATOM 1537 C CA . ILE A 1 193 ? 2.905 -0.209 -4.200 1.00 95.00 193 ILE A CA 1
ATOM 1538 C C . ILE A 1 193 ? 3.345 -0.882 -5.504 1.00 95.00 193 ILE A C 1
ATOM 1540 O O . ILE A 1 193 ? 4.379 -1.543 -5.499 1.00 95.00 193 ILE A O 1
ATOM 1544 N N . ILE A 1 194 ? 2.662 -0.646 -6.631 1.00 95.69 194 ILE A N 1
ATOM 1545 C CA . ILE A 1 194 ? 3.132 -1.086 -7.958 1.00 95.69 194 ILE A CA 1
ATOM 1546 C C . ILE A 1 194 ? 4.552 -0.562 -8.236 1.00 95.69 194 ILE A C 1
ATOM 1548 O O . ILE A 1 194 ? 5.419 -1.311 -8.690 1.00 95.69 194 ILE A O 1
ATOM 1552 N N . CYS A 1 195 ? 4.826 0.715 -7.944 1.00 94.31 195 CYS A N 1
ATOM 1553 C CA . CYS A 1 195 ? 6.169 1.276 -8.114 1.00 94.31 195 CYS A CA 1
ATOM 1554 C C . CYS A 1 195 ? 7.194 0.581 -7.203 1.00 94.31 195 CYS A C 1
ATOM 1556 O O . CYS A 1 195 ? 8.304 0.279 -7.647 1.00 94.31 195 CYS A O 1
ATOM 1558 N N . LEU A 1 196 ? 6.823 0.311 -5.946 1.00 91.75 196 LEU A N 1
ATOM 1559 C CA . LEU A 1 196 ? 7.696 -0.354 -4.975 1.00 91.75 196 LEU A CA 1
ATOM 1560 C C . LEU A 1 196 ? 8.007 -1.800 -5.351 1.00 91.75 196 LEU A C 1
ATOM 1562 O O . LEU A 1 196 ? 9.149 -2.236 -5.192 1.00 91.75 196 LEU A O 1
ATOM 1566 N N . ASP A 1 197 ? 7.012 -2.519 -5.859 1.00 92.50 197 ASP A N 1
ATOM 1567 C CA . ASP A 1 197 ? 7.143 -3.894 -6.322 1.00 92.50 197 ASP A CA 1
ATOM 1568 C C . ASP A 1 197 ? 8.184 -3.999 -7.443 1.00 92.50 197 ASP A C 1
ATOM 1570 O O . ASP A 1 197 ? 9.207 -4.682 -7.322 1.00 92.50 197 ASP A O 1
ATOM 1574 N N . VAL A 1 198 ? 7.990 -3.193 -8.490 1.00 91.25 198 VAL A N 1
ATOM 1575 C CA . VAL A 1 198 ? 8.887 -3.115 -9.645 1.00 91.25 198 VAL A CA 1
ATOM 1576 C C . VAL A 1 198 ? 10.303 -2.704 -9.217 1.00 91.25 198 VAL A C 1
ATOM 1578 O O . VAL A 1 198 ? 11.293 -3.287 -9.673 1.00 91.25 198 VAL A O 1
ATOM 1581 N N . GLN A 1 199 ? 10.429 -1.747 -8.290 1.00 88.06 199 GLN A N 1
ATOM 1582 C CA . GLN A 1 199 ? 11.721 -1.347 -7.731 1.00 88.06 199 GLN A CA 1
ATOM 1583 C C . GLN A 1 199 ? 12.421 -2.512 -7.011 1.00 88.06 199 GLN A C 1
ATOM 1585 O O . GLN A 1 199 ? 13.623 -2.735 -7.207 1.00 88.06 199 GLN A O 1
ATOM 1590 N N . ALA A 1 200 ? 11.687 -3.249 -6.173 1.00 85.00 200 ALA A N 1
ATOM 1591 C CA . ALA A 1 200 ? 12.201 -4.375 -5.400 1.00 85.00 200 ALA A CA 1
ATOM 1592 C C . ALA A 1 200 ? 12.628 -5.539 -6.307 1.00 85.00 200 ALA A C 1
ATOM 1594 O O . ALA A 1 200 ? 13.704 -6.115 -6.097 1.00 85.00 200 ALA A O 1
ATOM 1595 N N . MET A 1 201 ? 11.854 -5.828 -7.356 1.00 84.81 201 MET A N 1
ATOM 1596 C CA . MET A 1 201 ? 12.192 -6.814 -8.383 1.00 84.81 201 MET A CA 1
ATOM 1597 C C . MET A 1 201 ? 13.511 -6.452 -9.084 1.00 84.81 201 MET A C 1
ATOM 1599 O O . MET A 1 201 ? 14.438 -7.270 -9.132 1.00 84.81 201 MET A O 1
ATOM 1603 N N . CYS A 1 202 ? 13.661 -5.201 -9.540 1.00 81.31 202 CYS A N 1
ATOM 1604 C CA . CYS A 1 202 ? 14.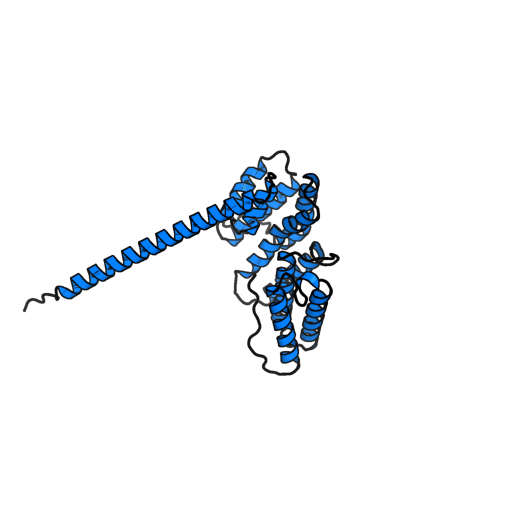898 -4.738 -10.172 1.00 81.31 202 CYS A CA 1
ATOM 1605 C C . CYS A 1 202 ? 16.111 -4.801 -9.231 1.00 81.31 202 CYS A C 1
ATOM 1607 O O . CYS A 1 202 ? 17.179 -5.265 -9.637 1.00 81.31 202 CYS A O 1
ATOM 1609 N N . LYS A 1 203 ? 15.972 -4.346 -7.977 1.00 78.69 203 LYS A N 1
ATOM 1610 C CA . LYS A 1 203 ? 17.074 -4.336 -6.994 1.00 78.69 203 LYS A CA 1
ATOM 1611 C C . LYS A 1 203 ? 17.495 -5.746 -6.562 1.00 78.69 203 LYS A C 1
ATOM 1613 O O . LYS A 1 203 ? 18.648 -5.938 -6.174 1.00 78.69 203 LYS A O 1
ATOM 1618 N N . SER A 1 204 ? 16.598 -6.729 -6.632 1.00 73.69 204 SER A N 1
ATOM 1619 C CA . SER A 1 204 ? 16.884 -8.105 -6.211 1.00 73.69 204 SER A CA 1
ATOM 1620 C C . SER A 1 204 ? 17.763 -8.867 -7.207 1.00 73.69 204 SER A C 1
ATOM 1622 O O . SER A 1 204 ? 18.658 -9.594 -6.777 1.00 73.69 204 SER A O 1
ATOM 1624 N N . ASN A 1 205 ? 17.568 -8.684 -8.521 1.00 72.12 205 ASN A N 1
ATOM 1625 C CA . ASN A 1 205 ? 18.330 -9.399 -9.558 1.00 72.12 205 ASN A CA 1
ATOM 1626 C C . ASN A 1 205 ? 18.627 -8.538 -10.807 1.00 72.12 205 ASN A C 1
ATOM 1628 O O . ASN A 1 205 ? 18.175 -8.853 -11.908 1.00 72.12 205 ASN A O 1
ATOM 1632 N N . PRO A 1 206 ? 19.451 -7.480 -10.690 1.00 63.06 206 PRO A N 1
ATOM 1633 C CA . PRO A 1 206 ? 19.575 -6.436 -11.712 1.00 63.06 206 PRO A CA 1
ATOM 1634 C C . PRO A 1 206 ? 20.350 -6.831 -12.987 1.00 63.06 206 PRO A C 1
ATOM 1636 O O . PRO A 1 206 ? 20.701 -5.933 -13.752 1.00 63.06 206 PRO A O 1
ATOM 1639 N N . GLN A 1 207 ? 20.711 -8.103 -13.194 1.00 66.38 207 GLN A N 1
ATOM 1640 C CA . GLN A 1 207 ? 21.724 -8.515 -14.184 1.00 66.38 207 GLN A CA 1
ATOM 1641 C C . GLN A 1 207 ? 21.339 -9.696 -15.091 1.00 66.38 207 GLN A C 1
ATOM 1643 O O . GLN A 1 207 ? 22.142 -10.036 -15.951 1.00 66.38 207 GLN A O 1
ATOM 1648 N N . LYS A 1 208 ? 20.165 -10.332 -14.940 1.00 73.31 208 LYS A N 1
ATOM 1649 C CA . LYS A 1 208 ? 19.759 -11.400 -15.877 1.00 73.31 208 LYS A CA 1
ATOM 1650 C C . LYS A 1 208 ? 18.678 -10.899 -16.827 1.00 73.31 208 LYS A C 1
ATOM 1652 O O . LYS A 1 208 ? 17.653 -10.400 -16.366 1.00 73.31 208 LYS A O 1
ATOM 1657 N N . ASP A 1 209 ? 18.884 -11.087 -18.128 1.00 74.69 209 ASP A N 1
ATOM 1658 C CA . ASP A 1 209 ? 17.978 -10.609 -19.184 1.00 74.69 209 ASP A CA 1
ATOM 1659 C C . ASP A 1 209 ? 16.542 -11.099 -19.013 1.00 74.69 209 ASP A C 1
ATOM 1661 O O . ASP A 1 209 ? 15.600 -10.349 -19.260 1.00 74.69 209 ASP A O 1
ATOM 1665 N N . GLN A 1 210 ? 16.369 -12.331 -18.528 1.00 78.81 210 GLN A N 1
ATOM 1666 C CA . GLN A 1 210 ? 15.056 -12.892 -18.221 1.00 78.81 210 GLN A CA 1
ATOM 1667 C C . GLN A 1 210 ? 14.304 -12.057 -17.171 1.00 78.81 210 GLN A C 1
ATOM 1669 O O . GLN A 1 210 ? 13.122 -11.785 -17.353 1.00 78.81 210 GLN A O 1
ATOM 1674 N N . TYR A 1 211 ? 14.987 -11.585 -16.120 1.00 81.81 211 TYR A N 1
ATOM 1675 C CA . TYR A 1 211 ? 14.374 -10.723 -15.102 1.00 81.81 211 TYR A CA 1
ATOM 1676 C C . TYR A 1 211 ? 14.063 -9.332 -15.654 1.00 81.81 211 TYR A C 1
ATOM 1678 O O . TYR A 1 211 ? 13.011 -8.7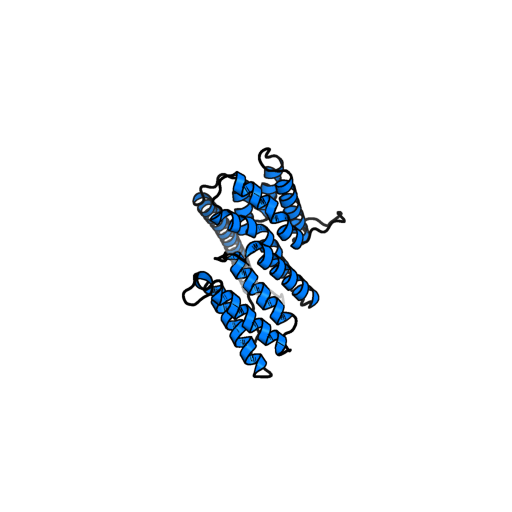79 -15.360 1.00 81.81 211 TYR A O 1
ATOM 1686 N N . LEU A 1 212 ? 14.937 -8.764 -16.490 1.00 84.62 212 LEU A N 1
ATOM 1687 C CA . LEU A 1 212 ? 14.666 -7.466 -17.119 1.00 84.62 212 LEU A CA 1
ATOM 1688 C C . LEU A 1 212 ? 13.474 -7.539 -18.084 1.00 84.62 212 LEU A C 1
ATOM 1690 O O . LEU A 1 212 ? 12.684 -6.602 -18.146 1.00 84.62 212 LEU A O 1
ATOM 1694 N N . ALA A 1 213 ? 13.314 -8.651 -18.806 1.00 87.38 213 ALA A N 1
ATOM 1695 C CA . ALA A 1 213 ? 12.145 -8.886 -19.649 1.00 87.38 213 ALA A CA 1
ATOM 1696 C C . ALA A 1 213 ? 10.856 -9.012 -18.820 1.00 87.38 213 ALA A C 1
ATOM 1698 O O . ALA A 1 213 ? 9.842 -8.428 -19.194 1.00 87.38 213 ALA A O 1
ATOM 1699 N N . GLN A 1 214 ? 10.908 -9.705 -17.677 1.00 89.38 214 GLN A N 1
ATOM 1700 C CA . GLN A 1 214 ? 9.785 -9.793 -16.735 1.00 89.38 214 GLN A CA 1
ATOM 1701 C C . GLN A 1 214 ? 9.396 -8.418 -16.183 1.00 89.38 214 GLN A C 1
ATOM 1703 O O . GLN A 1 214 ? 8.220 -8.074 -16.214 1.00 89.38 214 GLN A O 1
ATOM 1708 N N . VAL A 1 215 ? 10.375 -7.596 -15.782 1.00 90.50 215 VAL A N 1
ATOM 1709 C CA . VAL A 1 215 ? 10.139 -6.213 -15.334 1.00 90.50 215 VAL A CA 1
ATOM 1710 C C . VAL A 1 215 ? 9.396 -5.409 -16.397 1.00 90.50 215 VAL A C 1
ATOM 1712 O O . VAL A 1 215 ? 8.388 -4.776 -16.098 1.00 90.50 215 VAL A O 1
ATOM 1715 N N . VAL A 1 216 ? 9.885 -5.432 -17.642 1.00 91.62 216 VAL A N 1
ATOM 1716 C CA . VAL A 1 216 ? 9.254 -4.700 -18.751 1.00 91.62 216 VAL A CA 1
ATOM 1717 C C . VAL A 1 216 ? 7.824 -5.192 -18.974 1.00 91.62 216 VAL A C 1
ATOM 1719 O O . VAL A 1 216 ? 6.914 -4.373 -19.053 1.00 91.62 216 VAL A O 1
ATOM 1722 N N . SER A 1 217 ? 7.617 -6.511 -19.003 1.00 93.19 217 SER A N 1
ATOM 1723 C CA . SER A 1 217 ? 6.290 -7.109 -19.173 1.00 93.19 217 SER A CA 1
ATOM 1724 C C . SER A 1 217 ? 5.322 -6.706 -18.061 1.00 93.19 217 SER A C 1
ATOM 1726 O O .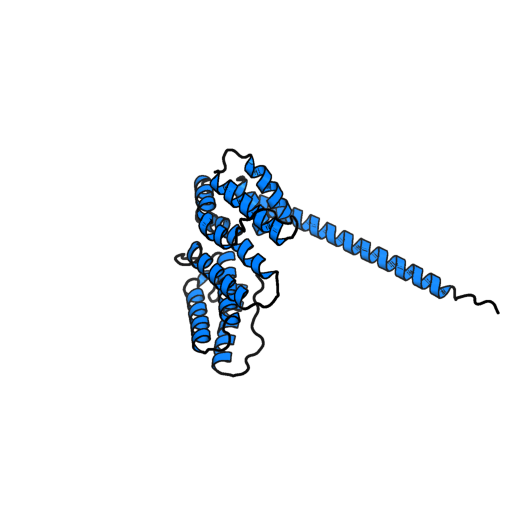 SER A 1 217 ? 4.162 -6.415 -18.337 1.00 93.19 217 SER A O 1
ATOM 1728 N N . GLN A 1 218 ? 5.780 -6.683 -16.809 1.00 92.62 218 GLN A N 1
ATOM 1729 C CA . GLN A 1 218 ? 4.940 -6.340 -15.665 1.00 92.62 218 GLN A CA 1
ATOM 1730 C C . GLN A 1 218 ? 4.571 -4.852 -15.660 1.00 92.62 218 GLN A C 1
ATOM 1732 O O . GLN A 1 218 ? 3.414 -4.508 -15.427 1.00 92.62 218 GLN A O 1
ATOM 1737 N N . VAL A 1 219 ? 5.525 -3.967 -15.979 1.00 94.81 219 VAL A N 1
ATOM 1738 C CA . VAL A 1 219 ? 5.247 -2.532 -16.149 1.00 94.81 219 VAL A CA 1
ATOM 1739 C C . VAL A 1 219 ? 4.219 -2.302 -17.258 1.00 94.81 219 VAL A C 1
ATOM 1741 O O . VAL A 1 219 ? 3.282 -1.527 -17.066 1.00 94.81 219 VAL A O 1
ATOM 1744 N N . ASP A 1 220 ? 4.377 -2.977 -18.397 1.00 95.38 220 ASP A N 1
ATOM 1745 C CA . ASP A 1 220 ? 3.454 -2.842 -19.525 1.00 95.38 220 ASP A CA 1
ATOM 1746 C C . ASP A 1 220 ? 2.052 -3.362 -19.167 1.00 95.38 220 ASP A C 1
ATOM 1748 O O . ASP A 1 220 ? 1.071 -2.691 -19.481 1.00 95.38 220 ASP A O 1
ATOM 1752 N N . SER A 1 221 ? 1.946 -4.472 -18.424 1.00 94.94 221 SER A N 1
ATOM 1753 C CA . SER A 1 221 ? 0.660 -4.968 -17.904 1.00 94.94 221 SER A CA 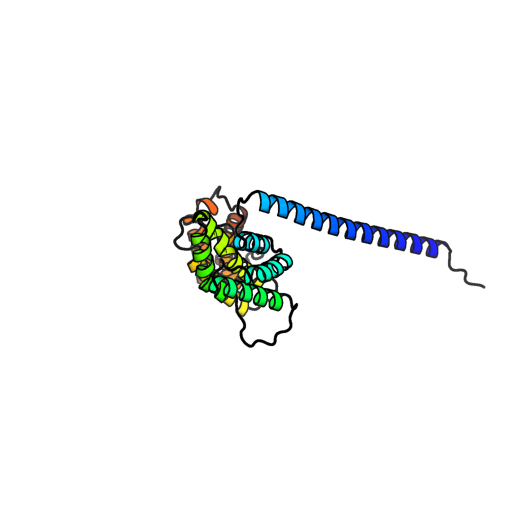1
ATOM 1754 C C . SER A 1 221 ? -0.033 -3.920 -17.041 1.00 94.94 221 SER A C 1
ATOM 1756 O O . SER A 1 221 ? -1.131 -3.495 -17.378 1.00 94.94 221 SER A O 1
ATOM 1758 N N . PHE A 1 222 ? 0.622 -3.407 -15.993 1.00 95.06 222 PHE A N 1
ATOM 1759 C CA . PHE A 1 222 ? -0.013 -2.442 -15.089 1.00 95.06 222 PHE A CA 1
ATOM 1760 C C . PHE A 1 222 ? -0.451 -1.154 -15.786 1.00 95.06 222 PHE A C 1
ATOM 1762 O O . PHE A 1 222 ? -1.492 -0.590 -15.450 1.00 95.06 222 PHE A O 1
ATOM 1769 N N . ARG A 1 223 ? 0.325 -0.672 -16.762 1.00 94.00 223 ARG A N 1
ATOM 1770 C CA . ARG A 1 223 ? -0.051 0.512 -17.544 1.00 94.00 223 ARG A CA 1
ATOM 1771 C C . ARG A 1 223 ? -1.250 0.261 -18.448 1.00 94.00 223 ARG A C 1
ATOM 1773 O O . ARG A 1 223 ? -2.022 1.189 -18.666 1.00 94.00 223 ARG A O 1
ATOM 1780 N N . ASN A 1 224 ? -1.401 -0.953 -18.965 1.00 94.12 224 ASN A N 1
ATOM 1781 C CA . ASN A 1 224 ? -2.547 -1.328 -19.785 1.00 94.12 224 ASN A CA 1
ATOM 1782 C C . ASN A 1 224 ? -3.788 -1.554 -18.914 1.00 94.12 224 ASN A C 1
ATOM 1784 O O . ASN A 1 224 ? -4.819 -0.919 -19.146 1.00 94.12 224 ASN A O 1
ATOM 1788 N N . ASP A 1 225 ? -3.654 -2.379 -17.873 1.00 94.44 225 ASP A N 1
ATOM 1789 C CA . ASP A 1 225 ? -4.726 -2.749 -16.944 1.00 94.44 225 ASP A CA 1
ATOM 1790 C C . ASP A 1 225 ? -5.305 -1.513 -16.237 1.00 94.44 225 ASP A C 1
ATOM 1792 O O . ASP A 1 225 ? -6.518 -1.377 -16.094 1.00 94.44 225 ASP A O 1
ATOM 1796 N N . PHE A 1 226 ? -4.446 -0.552 -15.879 1.00 94.94 226 PHE A N 1
ATOM 1797 C CA . PHE A 1 226 ? -4.828 0.697 -15.215 1.00 94.94 226 PHE A CA 1
ATOM 1798 C C . PHE A 1 226 ? -4.580 1.930 -16.088 1.00 94.94 226 PHE A C 1
ATOM 1800 O O . PHE A 1 226 ? -4.143 2.970 -15.596 1.00 94.94 226 PHE A O 1
ATOM 1807 N N . SER A 1 227 ? -4.859 1.847 -17.390 1.00 94.19 227 SER A N 1
ATOM 1808 C CA . SER A 1 227 ? -4.577 2.921 -18.362 1.00 94.19 227 SER A CA 1
ATOM 1809 C C . SER A 1 227 ? -5.158 4.293 -18.000 1.00 94.19 227 SER A C 1
ATOM 1811 O O . SER A 1 227 ? -4.524 5.314 -18.261 1.00 94.19 227 SER A O 1
ATOM 1813 N N . ARG A 1 228 ? -6.307 4.354 -17.320 1.00 93.69 228 ARG A N 1
ATOM 1814 C CA . ARG A 1 228 ? -6.885 5.627 -16.849 1.00 93.69 228 ARG A CA 1
ATOM 1815 C C . ARG A 1 228 ? -6.042 6.305 -15.764 1.00 93.69 228 ARG A C 1
ATOM 1817 O O . ARG A 1 228 ? -6.032 7.528 -15.675 1.00 93.69 228 ARG A O 1
ATOM 1824 N N . GLN A 1 229 ? -5.338 5.535 -14.939 1.00 94.94 229 GLN A N 1
ATOM 1825 C CA . GLN A 1 229 ? -4.529 6.045 -13.832 1.00 94.94 229 GLN A CA 1
ATOM 1826 C C . GLN A 1 229 ? -3.040 6.114 -14.187 1.00 94.94 229 GLN A C 1
ATOM 1828 O O . GLN A 1 229 ? -2.377 7.094 -13.859 1.00 94.94 229 GLN A O 1
ATOM 1833 N N . LEU A 1 230 ? -2.520 5.089 -14.864 1.00 94.50 230 LEU A N 1
ATOM 1834 C CA . LEU A 1 230 ? -1.099 4.866 -15.149 1.00 94.50 230 LEU A CA 1
ATOM 1835 C C . LEU A 1 230 ? -0.748 4.957 -16.646 1.00 94.50 230 LEU A C 1
ATOM 1837 O O . LEU A 1 230 ? 0.422 4.828 -17.008 1.00 94.50 230 LEU A O 1
ATOM 1841 N N . GLY A 1 231 ? -1.727 5.173 -17.526 1.00 90.00 231 GLY A N 1
ATOM 1842 C CA . GLY A 1 231 ? -1.519 5.371 -18.962 1.00 90.00 231 GLY A CA 1
ATOM 1843 C C . GLY A 1 231 ? -1.186 6.818 -19.341 1.00 90.00 231 GLY A C 1
ATOM 1844 O O . GLY A 1 231 ? -0.947 7.688 -18.499 1.00 90.00 231 GLY A O 1
ATOM 1845 N N . GLU A 1 232 ? -1.124 7.097 -20.641 1.00 87.44 232 GLU A N 1
ATOM 1846 C CA . GLU A 1 232 ? -0.911 8.460 -21.141 1.00 87.44 232 GLU A CA 1
ATOM 1847 C C . GLU A 1 232 ? -2.085 9.376 -20.768 1.00 87.44 232 GLU A C 1
ATOM 1849 O O . GLU A 1 232 ? -3.241 9.016 -20.952 1.00 87.44 232 GLU A O 1
ATOM 1854 N N . GLY A 1 233 ? -1.793 10.548 -20.193 1.00 84.62 233 GLY A N 1
ATOM 1855 C CA . GLY A 1 233 ? -2.827 11.454 -19.673 1.00 84.62 233 GLY A CA 1
ATOM 1856 C C . GLY A 1 233 ? -3.535 10.969 -18.399 1.00 84.62 233 GLY A C 1
ATOM 1857 O O . GLY A 1 233 ? -4.498 11.603 -17.980 1.00 84.62 233 GLY A O 1
ATOM 1858 N N . GLY A 1 234 ? -3.073 9.873 -17.784 1.00 88.12 234 GLY A N 1
ATOM 1859 C CA . GLY A 1 234 ? -3.686 9.313 -16.582 1.00 88.12 234 GLY A CA 1
ATOM 1860 C C . GLY A 1 234 ? -3.469 10.136 -15.308 1.00 88.12 234 GLY A C 1
ATOM 1861 O O . GLY A 1 234 ? -2.600 11.007 -15.238 1.00 88.12 234 GLY A O 1
ATOM 1862 N N . THR A 1 235 ? -4.261 9.833 -14.276 1.00 93.75 235 THR A N 1
ATOM 1863 C CA . THR A 1 235 ? -4.319 10.603 -13.017 1.00 93.75 235 THR A CA 1
ATOM 1864 C C . THR A 1 235 ? -3.023 10.557 -12.193 1.00 93.75 235 THR A C 1
ATOM 1866 O O . THR A 1 235 ? -2.640 11.557 -11.589 1.00 93.75 235 THR A O 1
ATOM 1869 N N . PHE A 1 236 ? -2.304 9.431 -12.176 1.00 94.44 236 PHE A N 1
ATOM 1870 C CA . PHE A 1 236 ? -1.112 9.220 -11.343 1.00 94.44 236 PHE A CA 1
ATOM 1871 C C . PHE A 1 236 ? 0.178 9.428 -12.144 1.00 94.44 236 PHE A C 1
ATOM 1873 O O . PHE A 1 236 ? 0.988 8.522 -12.365 1.00 94.44 236 PHE A O 1
ATOM 1880 N N . VAL A 1 237 ? 0.370 10.673 -12.596 1.00 93.44 237 VAL A N 1
ATOM 1881 C CA . VAL A 1 237 ? 1.461 11.079 -13.501 1.00 93.44 237 VAL A CA 1
ATOM 1882 C C . VAL A 1 237 ? 2.847 10.737 -12.943 1.00 93.44 237 VAL A C 1
ATOM 1884 O O . VAL A 1 237 ? 3.717 10.289 -13.692 1.00 93.44 237 VAL A O 1
ATOM 1887 N N . ARG A 1 238 ? 3.071 10.921 -11.636 1.00 93.81 238 ARG A N 1
ATOM 1888 C CA . ARG A 1 238 ? 4.365 10.643 -10.988 1.00 93.81 238 ARG A CA 1
ATOM 1889 C C . ARG A 1 238 ? 4.722 9.158 -11.067 1.00 93.81 238 ARG A C 1
ATOM 1891 O O . ARG A 1 238 ? 5.843 8.818 -11.442 1.00 93.81 238 ARG A O 1
ATOM 1898 N N . GLN A 1 239 ? 3.767 8.294 -10.744 1.00 96.25 239 GLN A N 1
ATOM 1899 C CA . GLN A 1 239 ? 3.890 6.840 -10.732 1.00 96.25 239 GLN A CA 1
ATOM 1900 C C . GLN A 1 239 ? 4.093 6.326 -12.158 1.00 96.25 239 GLN A C 1
ATOM 1902 O O . GLN A 1 239 ? 5.050 5.605 -12.423 1.00 96.25 239 GLN A O 1
ATOM 1907 N N . ARG A 1 240 ? 3.291 6.808 -13.114 1.00 94.62 240 ARG A N 1
ATOM 1908 C CA . ARG A 1 240 ? 3.493 6.542 -14.545 1.00 94.62 240 ARG A CA 1
ATOM 1909 C C . ARG A 1 240 ? 4.909 6.890 -15.002 1.00 94.62 240 ARG A C 1
ATOM 1911 O O . ARG A 1 240 ? 5.575 6.065 -15.622 1.00 94.62 240 ARG A O 1
ATOM 1918 N N . ASN A 1 241 ? 5.373 8.108 -14.716 1.00 94.06 241 ASN A N 1
ATOM 1919 C CA . ASN A 1 241 ? 6.700 8.557 -15.142 1.00 94.06 241 ASN A CA 1
ATOM 1920 C C . ASN A 1 241 ? 7.803 7.697 -14.510 1.00 94.06 241 ASN A C 1
ATOM 1922 O O . ASN A 1 241 ? 8.795 7.381 -15.164 1.00 94.06 241 ASN A O 1
ATOM 1926 N N . TYR A 1 242 ? 7.627 7.290 -13.251 1.00 94.62 242 TYR A N 1
ATOM 1927 C CA . TYR A 1 242 ? 8.542 6.364 -12.597 1.00 94.62 242 TYR A CA 1
ATOM 1928 C C . TYR A 1 242 ? 8.596 5.004 -13.310 1.00 94.62 242 TYR A C 1
ATOM 1930 O O . TYR A 1 242 ? 9.685 4.532 -13.644 1.00 94.62 242 TYR A O 1
ATOM 1938 N N . LEU A 1 243 ? 7.438 4.407 -13.597 1.00 94.69 243 LEU A N 1
ATOM 1939 C CA . LEU A 1 243 ? 7.345 3.125 -14.294 1.00 94.69 243 LEU A CA 1
ATOM 1940 C C . LEU A 1 243 ? 7.973 3.191 -15.694 1.00 94.69 243 LEU A C 1
ATOM 1942 O O . LEU A 1 243 ? 8.734 2.297 -16.064 1.00 94.69 243 LEU A O 1
ATOM 1946 N N . GLU A 1 244 ? 7.751 4.278 -16.439 1.00 93.19 244 GLU A N 1
ATOM 1947 C CA . GLU A 1 244 ? 8.379 4.486 -17.751 1.00 93.19 244 GLU A CA 1
ATOM 1948 C C . GLU A 1 244 ? 9.908 4.592 -17.649 1.00 93.19 244 GLU A C 1
ATOM 1950 O O . GLU A 1 244 ? 10.642 4.001 -18.446 1.00 93.19 244 GLU A O 1
ATOM 1955 N N . ASN A 1 245 ? 10.415 5.278 -16.622 1.00 91.56 245 ASN A N 1
ATOM 1956 C CA . ASN A 1 245 ? 11.851 5.366 -16.379 1.00 91.56 245 ASN A CA 1
ATOM 1957 C C . ASN A 1 245 ? 12.463 3.992 -16.077 1.00 91.56 245 ASN A C 1
ATOM 1959 O O . ASN A 1 245 ? 13.531 3.672 -16.608 1.00 91.56 245 ASN A O 1
ATOM 1963 N N . ILE A 1 246 ? 11.797 3.162 -15.267 1.00 90.44 246 ILE A N 1
ATOM 1964 C CA . ILE A 1 246 ? 12.259 1.797 -14.976 1.00 90.44 246 ILE A CA 1
ATOM 1965 C C . ILE A 1 246 ? 12.214 0.918 -16.221 1.00 90.44 246 ILE A C 1
ATOM 1967 O O . ILE A 1 246 ? 13.183 0.206 -16.506 1.00 90.44 246 ILE A O 1
ATOM 1971 N N . ARG A 1 247 ? 11.128 0.989 -16.990 1.00 91.69 247 ARG A N 1
ATOM 1972 C CA . ARG A 1 247 ? 10.981 0.267 -18.252 1.00 91.69 247 ARG A CA 1
ATOM 1973 C C . ARG A 1 247 ? 12.113 0.613 -19.216 1.00 91.69 247 ARG A C 1
ATOM 1975 O O . ARG A 1 247 ? 12.842 -0.272 -19.666 1.00 91.69 247 ARG A O 1
ATOM 1982 N N . THR A 1 248 ? 12.324 1.905 -19.467 1.00 90.25 248 THR A N 1
ATOM 1983 C CA . THR A 1 248 ? 13.387 2.412 -20.342 1.00 90.25 248 THR A CA 1
ATOM 1984 C C . THR A 1 248 ? 14.773 2.000 -19.846 1.00 90.25 248 THR A C 1
ATOM 1986 O O . THR A 1 248 ? 15.619 1.573 -20.639 1.00 90.25 248 THR A O 1
ATOM 1989 N N . TRP A 1 249 ? 15.030 2.103 -18.540 1.00 88.44 249 TRP A N 1
ATOM 1990 C CA . TRP A 1 249 ? 16.296 1.668 -17.951 1.00 88.44 249 TRP A CA 1
ATOM 1991 C C . TRP A 1 249 ? 16.528 0.163 -18.148 1.00 88.44 249 TRP A C 1
ATOM 1993 O O . TRP A 1 249 ? 17.626 -0.237 -18.536 1.00 88.44 249 TRP A O 1
ATOM 2003 N N . SER A 1 250 ? 15.493 -0.659 -17.958 1.00 87.25 250 SER A N 1
ATOM 2004 C CA . SER A 1 250 ? 15.564 -2.121 -18.085 1.00 87.25 250 SER A CA 1
ATOM 2005 C C . SER A 1 250 ? 15.862 -2.557 -19.521 1.00 87.25 250 SER A C 1
ATOM 2007 O O . SER A 1 250 ? 16.735 -3.397 -19.739 1.00 87.25 250 SER A O 1
ATOM 2009 N N . VAL A 1 251 ? 15.233 -1.916 -20.513 1.00 85.50 251 VAL A N 1
ATOM 2010 C CA . VAL A 1 251 ? 15.534 -2.140 -21.940 1.00 85.50 251 VAL A CA 1
ATOM 2011 C C . VAL A 1 251 ? 16.967 -1.720 -22.278 1.00 85.50 251 VAL A C 1
ATOM 2013 O O . VAL A 1 251 ? 17.701 -2.466 -22.925 1.00 85.50 251 VAL A O 1
ATOM 2016 N N . LYS A 1 252 ? 17.407 -0.542 -21.814 1.00 84.38 252 LYS A N 1
ATOM 2017 C CA . LYS A 1 252 ? 18.779 -0.062 -22.054 1.00 84.38 252 LYS A CA 1
ATOM 2018 C C . LYS A 1 252 ? 19.824 -0.990 -21.443 1.00 84.38 252 LYS A C 1
ATOM 2020 O O . LYS A 1 252 ? 20.845 -1.229 -22.079 1.00 84.38 252 LYS A O 1
ATOM 2025 N N . LYS A 1 253 ? 19.573 -1.511 -20.240 1.00 80.38 253 LYS A N 1
ATOM 2026 C CA . LYS A 1 253 ? 20.473 -2.440 -19.553 1.00 80.38 253 LYS A CA 1
ATOM 2027 C C . LYS A 1 253 ? 20.572 -3.793 -20.244 1.00 80.38 253 LYS A C 1
ATOM 2029 O O . LYS A 1 253 ? 21.668 -4.320 -20.362 1.00 80.38 253 LYS A O 1
ATOM 2034 N N . LYS A 1 254 ? 19.454 -4.324 -20.738 1.00 76.56 254 LYS A N 1
ATOM 2035 C CA . LYS A 1 254 ? 19.454 -5.538 -21.565 1.00 76.56 254 LYS A CA 1
ATOM 2036 C C . LYS A 1 254 ? 20.363 -5.379 -22.793 1.00 76.56 254 LYS A C 1
ATOM 2038 O O . LYS A 1 254 ? 21.070 -6.299 -23.173 1.00 76.56 254 LYS A O 1
ATOM 2043 N N . ASN A 1 255 ? 20.380 -4.184 -23.386 1.00 72.69 255 ASN A N 1
ATOM 2044 C CA . ASN A 1 255 ? 21.122 -3.915 -24.619 1.00 72.69 255 ASN A CA 1
ATOM 2045 C C . ASN A 1 255 ? 22.564 -3.411 -24.397 1.00 72.69 255 ASN A C 1
ATOM 2047 O O . ASN A 1 255 ? 23.320 -3.315 -25.363 1.00 72.69 255 ASN A O 1
ATOM 2051 N N . LYS A 1 256 ? 22.952 -3.026 -23.171 1.00 68.31 256 LYS A N 1
ATOM 2052 C CA . LYS A 1 256 ? 24.273 -2.448 -22.860 1.00 68.31 256 LYS A CA 1
ATOM 2053 C C . LYS A 1 256 ? 24.738 -2.813 -21.454 1.00 68.31 256 LYS A C 1
ATOM 2055 O O . LYS A 1 256 ? 23.995 -2.695 -20.486 1.00 68.31 256 LYS A O 1
ATOM 2060 N N . SER A 1 257 ? 26.029 -3.095 -21.317 1.00 58.41 257 SER A N 1
ATOM 2061 C CA . SER A 1 257 ? 26.669 -3.445 -20.045 1.00 58.41 257 SER A CA 1
ATOM 2062 C C . SER A 1 257 ? 26.649 -2.327 -18.989 1.00 58.41 257 SER A C 1
ATOM 2064 O O . SER A 1 257 ? 26.737 -2.639 -17.801 1.00 58.41 257 SER A O 1
ATOM 2066 N N . HIS A 1 258 ? 26.524 -1.042 -19.359 1.00 57.75 258 HIS A N 1
ATOM 2067 C CA . HIS A 1 258 ? 26.544 0.101 -18.423 1.00 57.75 258 HIS A CA 1
ATOM 2068 C C . HIS A 1 258 ? 25.366 1.072 -18.647 1.00 57.75 258 HIS A C 1
ATOM 2070 O O . HIS A 1 258 ? 25.537 2.134 -19.251 1.00 57.75 258 HIS A O 1
ATOM 2076 N N . PRO A 1 259 ? 24.147 0.750 -18.183 1.00 62.66 259 PRO A N 1
ATOM 2077 C CA . PRO A 1 259 ? 23.084 1.748 -18.078 1.00 62.66 259 PRO A CA 1
ATOM 2078 C C . PRO A 1 259 ? 23.429 2.775 -16.984 1.00 62.66 259 PRO A C 1
ATOM 2080 O O . PRO A 1 259 ? 24.161 2.467 -16.043 1.00 62.66 259 PRO A O 1
ATOM 2083 N N . GLY A 1 260 ? 22.884 3.992 -17.083 1.00 66.50 260 GLY A N 1
ATOM 2084 C CA . GLY A 1 260 ? 23.013 5.020 -16.041 1.00 66.50 260 GLY A CA 1
ATOM 2085 C C . GLY A 1 260 ? 22.452 4.587 -14.675 1.00 66.50 260 GLY A C 1
ATOM 2086 O O . GLY A 1 260 ? 22.006 3.452 -14.487 1.00 66.50 260 GLY A O 1
ATOM 2087 N N . LYS A 1 261 ? 22.457 5.507 -13.700 1.00 77.19 261 LYS A N 1
ATOM 2088 C CA . LYS A 1 261 ? 21.962 5.236 -12.338 1.00 77.19 261 LYS A CA 1
ATOM 2089 C C . LYS A 1 261 ? 20.532 4.673 -12.355 1.00 77.19 261 LYS A C 1
ATOM 2091 O O . LYS A 1 261 ? 19.698 5.108 -13.147 1.00 77.19 261 LYS A O 1
ATOM 2096 N N . PHE A 1 262 ? 20.280 3.695 -11.485 1.00 80.00 262 PHE A N 1
ATOM 2097 C CA . PHE A 1 262 ? 18.964 3.077 -11.331 1.00 80.00 262 PHE A CA 1
ATOM 2098 C C . PHE A 1 262 ? 17.950 4.098 -10.773 1.00 80.00 262 PHE A C 1
ATOM 2100 O O . PHE A 1 262 ? 18.278 4.753 -9.781 1.00 80.00 262 PHE A O 1
ATOM 2107 N N . PRO A 1 263 ? 16.751 4.248 -11.372 1.00 80.06 263 PRO A N 1
ATOM 2108 C CA . PRO A 1 263 ? 15.723 5.155 -10.865 1.00 80.06 263 PRO A CA 1
ATOM 2109 C C . PRO A 1 263 ? 15.188 4.707 -9.498 1.00 80.06 263 PRO A C 1
ATOM 2111 O O . PRO A 1 263 ? 14.662 3.602 -9.351 1.00 80.06 263 PRO A O 1
ATOM 2114 N N . GLU A 1 264 ? 15.276 5.571 -8.491 1.00 81.56 264 GLU A N 1
ATOM 2115 C CA . GLU A 1 264 ? 14.688 5.306 -7.177 1.00 81.56 264 GLU A CA 1
ATOM 2116 C C . GLU A 1 264 ? 13.301 5.929 -7.067 1.00 81.56 264 GLU A C 1
ATOM 2118 O O . GLU A 1 264 ? 13.091 7.074 -7.467 1.00 81.56 264 GLU A O 1
ATOM 2123 N N . TYR A 1 265 ? 12.355 5.156 -6.539 1.00 82.00 265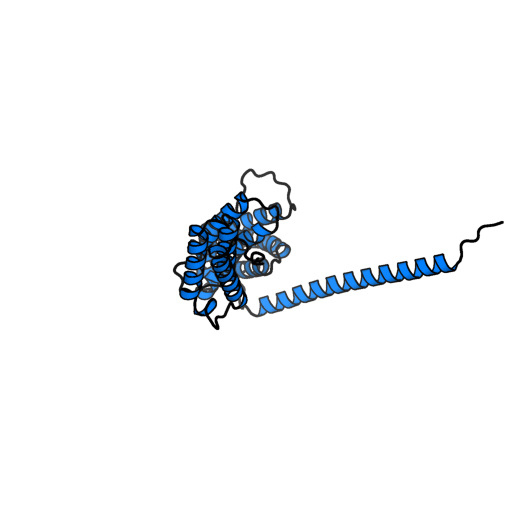 TYR A N 1
ATOM 2124 C CA . TYR A 1 265 ? 11.072 5.685 -6.114 1.00 82.00 265 TYR A CA 1
ATOM 2125 C C . TYR A 1 265 ? 11.145 6.041 -4.635 1.00 82.00 265 TYR A C 1
ATOM 2127 O O . TYR A 1 265 ? 11.773 5.322 -3.860 1.00 82.00 265 TYR A O 1
ATOM 2135 N N . ILE A 1 266 ? 10.508 7.150 -4.276 1.00 72.69 266 ILE A N 1
ATOM 2136 C CA . ILE A 1 266 ? 10.336 7.601 -2.896 1.00 72.69 266 ILE A CA 1
ATOM 2137 C C . ILE A 1 266 ? 8.826 7.705 -2.698 1.00 72.69 266 ILE A C 1
ATOM 2139 O O . ILE A 1 266 ? 8.211 8.564 -3.331 1.00 72.69 266 ILE A O 1
ATOM 2143 N N . ALA A 1 267 ? 8.241 6.799 -1.917 1.00 63.44 267 ALA A N 1
ATOM 2144 C CA . ALA A 1 267 ? 6.795 6.732 -1.694 1.00 63.44 267 ALA A CA 1
ATOM 2145 C C . ALA A 1 267 ? 6.287 7.845 -0.770 1.00 63.44 267 ALA A C 1
ATOM 2147 O O . ALA A 1 267 ? 6.910 8.080 0.291 1.00 63.44 267 ALA A O 1
#

Foldseek 3Di:
DDDDDDPVVVVVVVVVVVVVVVVVVVVVVVVVVVVVVLVVVLVVVVVVPPDPDLLLNLLSCLLVVVVVVSLVSLVVVVPDPLQDPLVNVLSVLLSVQVCVLVVVDDDDDPDDDALVNLLVSLVSQLVSCVVVVDDPVVSLVSSLRSSLSRLLSLPPPPPDDLVSLVVSLVSLVSNCVRRPPPDQADDPSNLLSLLSNLVSLCSNCVQDLVSLVVSLVSLVVCCVSHVQQQNVVHVPVVSNVSSVLSNVQSVVVSVDVDGPDHDDDRD

pLDDT: mean 78.58, std 16.54, range [37.09, 96.25]